Protein AF-A0A482VH06-F1 (afdb_monomer)

Radius of gyration: 24.08 Å; Cα contacts (8 Å, |Δi|>4): 259; chains: 1; bounding box: 55×40×75 Å

pLDDT: mean 80.26, std 17.75, range [33.28, 96.19]

Secondary structure (DSSP, 8-state):
-----------EEE---EEEE-TTS-EEEE--EEE-HHHHHHHHH-HHHHHHHHHHHHHHHHHHH-----S-----SS-SSSSPPPPP------HHHHHHHHHHTTSGGGS-------PPPS----------PBPPEEEEEEE-SSSPEEEEEEE-TT---GGG-EEEE-SSEEEEEETTTTEEEEEE-SS-B-GGG-EEEEETTTTEEEEEEEBS--

Foldseek 3Di:
DPPPPDPDDFDKFKADWDWDQDPVGDTDTDIDMDGDPVLVVVLVVPVVSVLVVVVLVQVVCCVPPVDHDDPPDDDDPVDDGDDDDDDGDDDDDCPVCVSVVVVVVVVCVVVDDDPPDDDDDPDDPPDPPCVVQDEFDKDWDFDPPPQTKIKIKTADPPDQDPVQWDWDDAQFWTWIDGPPRRHIDIDGHPFGFPRVPKDWDADNVRRIIIIITGTDDD

Nearest PDB structures (foldseek):
  6gxz-assembly2_D  TM=9.261E-01  e=7.714E-08  Homo sapiens
  6gxz-assembly1_E  TM=9.303E-01  e=2.374E-07  Homo sapiens
  4psi-assembly1_A  TM=9.427E-01  e=1.030E-03  Homo sapiens
  3qor-assembly4_D  TM=8.050E-01  e=3.751E-03  Homo sapiens
  2bol-assembly1_B  TM=6.909E-01  e=1.091E-02  Taenia saginata

Sequence (218 aa):
MSDEPSTFRVPMSIGEVRSEKDKKGEEAKVCDVAIHLDFLKKIENIQLFKNFFMTIVFEGLKDKHGVICRDDKIILKNRKAFGTLQMHRIQQREINEKMEKTNISLIDEISGNVDSNKPKPLIETIASTENVPRIPEYRLIRRKTQPNCLIGEFKFPDIISVKELTLDVGEDRIVIESTSRNYLLDIFVPYVIRQSSCTSTFNKTTKILTVTMPLVGG

Organism: Asbolus verrucosus (NCBI:txid1661398)

Mean predicted aligned error: 15.92 Å

Structure (mmCIF, N/CA/C/O backbone):
data_AF-A0A482VH06-F1
#
_entry.id   AF-A0A482VH06-F1
#
loop_
_atom_site.group_PDB
_atom_site.id
_atom_site.type_symbol
_atom_site.label_atom_id
_atom_site.label_alt_id
_atom_site.label_comp_id
_atom_site.label_asym_id
_atom_site.label_entity_id
_atom_site.label_seq_id
_atom_site.pdbx_PDB_ins_code
_atom_site.Cartn_x
_atom_site.Cartn_y
_atom_site.Cartn_z
_atom_site.occupancy
_atom_site.B_iso_or_equiv
_atom_site.auth_seq_id
_atom_site.auth_comp_id
_atom_site.auth_asym_id
_atom_site.auth_atom_id
_atom_site.pdbx_PDB_model_num
ATOM 1 N N . MET A 1 1 ? -5.695 15.016 41.314 1.00 33.28 1 MET A N 1
ATOM 2 C CA . MET A 1 1 ? -5.849 13.883 40.381 1.00 33.28 1 MET A CA 1
ATOM 3 C C . MET A 1 1 ? -4.561 13.841 39.589 1.00 33.28 1 MET A C 1
ATOM 5 O O . MET A 1 1 ? -4.141 14.901 39.154 1.00 33.28 1 MET A O 1
ATOM 9 N N . SER A 1 2 ? -3.851 12.716 39.554 1.00 39.59 2 SER A N 1
ATOM 10 C CA . SER A 1 2 ? -2.571 12.637 38.845 1.00 39.59 2 SER A CA 1
ATOM 11 C C . SER A 1 2 ? -2.826 12.754 37.342 1.00 39.59 2 SER A C 1
ATOM 13 O O . SER A 1 2 ? -3.382 11.830 36.750 1.00 39.59 2 SER A O 1
ATOM 15 N N . ASP A 1 3 ? -2.428 13.880 36.746 1.00 45.81 3 ASP A N 1
ATOM 16 C CA . ASP A 1 3 ? -2.379 14.133 35.295 1.00 45.81 3 ASP A CA 1
ATOM 17 C C . ASP A 1 3 ? -1.252 13.324 34.627 1.00 45.81 3 ASP A C 1
ATOM 19 O O . ASP A 1 3 ? -0.494 13.823 33.795 1.00 45.81 3 ASP A O 1
ATOM 23 N N . GLU A 1 4 ? -1.085 12.064 35.022 1.00 47.97 4 GLU A N 1
ATOM 24 C CA . GLU A 1 4 ? -0.107 11.198 34.389 1.00 47.97 4 GLU A CA 1
ATOM 25 C C . GLU A 1 4 ? -0.752 10.617 33.123 1.00 47.97 4 GLU A C 1
ATOM 27 O O . GLU A 1 4 ? -1.756 9.899 33.217 1.00 47.97 4 GLU A O 1
ATOM 32 N N . PRO A 1 5 ? -0.252 10.958 31.920 1.00 55.94 5 PRO A N 1
ATOM 33 C CA . PRO A 1 5 ? -0.833 10.456 30.688 1.00 55.94 5 PRO A CA 1
ATOM 34 C C . PRO A 1 5 ? -0.725 8.933 30.689 1.00 55.94 5 PRO A C 1
ATOM 36 O O . PRO A 1 5 ? 0.346 8.376 30.932 1.00 55.94 5 PRO A O 1
ATOM 39 N N . SER A 1 6 ? -1.841 8.252 30.419 1.00 60.00 6 SER A N 1
ATOM 40 C CA . SER A 1 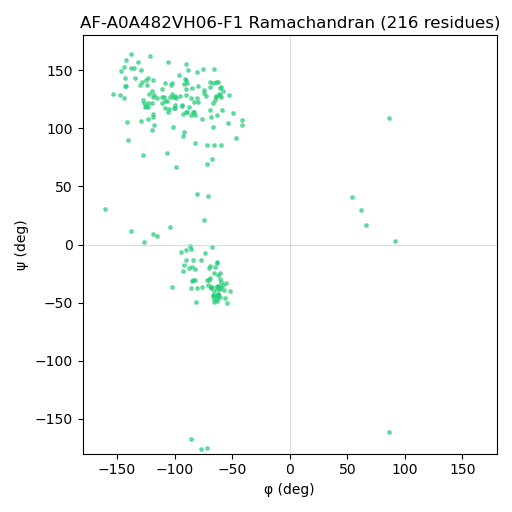6 ? -1.875 6.792 30.415 1.00 60.00 6 SER A CA 1
ATOM 41 C C . SER A 1 6 ? -0.772 6.240 29.510 1.00 60.00 6 SER A C 1
ATOM 43 O O . SER A 1 6 ? -0.696 6.602 28.336 1.00 60.00 6 SER A O 1
ATOM 45 N N . THR A 1 7 ? 0.035 5.308 30.015 1.00 72.62 7 THR A N 1
ATOM 46 C CA . THR A 1 7 ? 1.096 4.623 29.250 1.00 72.62 7 THR A CA 1
ATOM 47 C C . THR A 1 7 ? 0.556 3.700 28.152 1.00 72.62 7 THR A C 1
ATOM 49 O O . THR A 1 7 ? 1.318 3.101 27.393 1.00 72.62 7 THR A O 1
ATOM 52 N N . PHE A 1 8 ? -0.768 3.579 28.045 1.00 76.56 8 PHE A N 1
ATOM 53 C CA . PHE A 1 8 ? -1.435 2.748 27.063 1.00 76.56 8 PHE A CA 1
ATOM 54 C C . PHE A 1 8 ? -1.267 3.319 25.650 1.00 76.56 8 PHE A C 1
ATOM 56 O O . PHE A 1 8 ? -1.774 4.392 25.325 1.00 76.56 8 PHE A O 1
ATOM 63 N N . ARG A 1 9 ? -0.574 2.572 24.788 1.00 79.69 9 ARG A N 1
ATOM 64 C CA . ARG A 1 9 ? -0.353 2.925 23.382 1.00 79.69 9 ARG A CA 1
ATOM 65 C C . ARG A 1 9 ? -1.167 2.007 22.473 1.00 79.69 9 ARG A C 1
ATOM 67 O O . ARG A 1 9 ? -1.219 0.797 22.686 1.00 79.69 9 ARG A O 1
ATOM 74 N N . VAL A 1 10 ? -1.755 2.583 21.426 1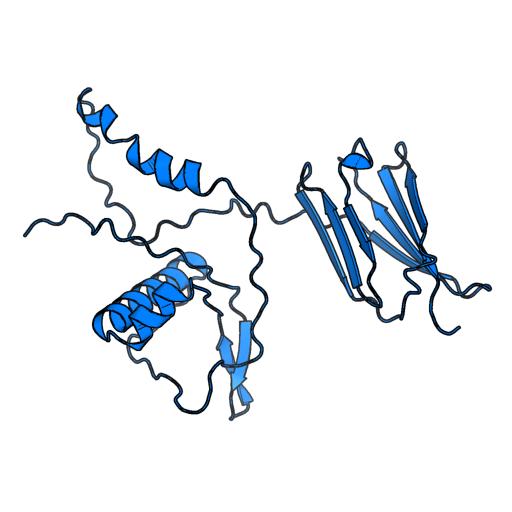.00 83.25 10 VAL A N 1
ATOM 75 C CA . VAL A 1 10 ? -2.459 1.841 20.372 1.00 83.25 10 VAL A CA 1
ATOM 76 C C . VAL A 1 10 ? -1.748 2.079 19.043 1.00 83.25 10 VAL A C 1
ATOM 78 O O . VAL A 1 10 ? -1.935 3.138 18.441 1.00 83.25 10 VAL A O 1
ATOM 81 N N . PRO A 1 11 ? -0.948 1.117 18.554 1.00 86.31 11 PRO A N 1
ATOM 82 C CA . PRO A 1 11 ? -0.411 1.179 17.204 1.00 86.31 11 PRO A CA 1
ATOM 83 C C . PRO A 1 11 ? -1.550 1.107 16.185 1.00 86.31 11 PRO A C 1
ATOM 85 O O . PRO A 1 11 ? -2.367 0.182 16.213 1.00 86.31 11 PRO A O 1
ATOM 88 N N . MET A 1 12 ? -1.596 2.074 15.274 1.00 90.06 12 MET A N 1
ATOM 89 C CA . MET A 1 12 ? -2.543 2.088 14.165 1.00 90.06 12 MET A CA 1
ATOM 90 C C . MET A 1 12 ? -1.900 2.669 12.912 1.00 90.06 12 MET A C 1
ATOM 92 O O . MET A 1 12 ? -0.983 3.487 12.986 1.00 90.06 12 MET A O 1
ATOM 96 N N . SER A 1 13 ? -2.400 2.256 11.754 1.00 89.75 13 SER A N 1
ATOM 97 C CA . SER A 1 13 ? -2.057 2.862 10.474 1.00 89.75 13 SER A CA 1
ATOM 98 C C . SER A 1 13 ? -3.257 3.650 9.969 1.00 89.75 13 SER A C 1
ATOM 100 O O . SER A 1 13 ? -4.339 3.090 9.824 1.00 89.75 13 SER A O 1
ATOM 102 N N . ILE A 1 14 ? -3.064 4.940 9.710 1.00 91.31 14 ILE A N 1
ATOM 103 C CA . ILE A 1 14 ? -4.071 5.828 9.118 1.00 91.31 14 ILE A CA 1
ATOM 104 C C . ILE A 1 14 ? -3.735 5.952 7.630 1.00 91.31 14 ILE A C 1
ATOM 106 O O . ILE A 1 14 ? -2.628 6.384 7.299 1.00 91.31 14 ILE A O 1
ATOM 110 N N . GLY A 1 15 ? -4.635 5.510 6.753 1.00 89.19 15 GLY A N 1
ATOM 111 C CA . GLY A 1 15 ? -4.476 5.567 5.298 1.00 89.19 15 GLY A CA 1
ATOM 112 C C . GLY A 1 15 ? -4.591 6.987 4.738 1.00 89.19 15 GLY A C 1
ATOM 113 O O . GLY A 1 15 ? -4.685 7.954 5.485 1.00 89.19 15 GLY A O 1
ATOM 114 N N . GLU A 1 16 ? -4.565 7.118 3.415 1.00 88.56 16 GLU A N 1
ATOM 115 C CA . GLU A 1 16 ? -4.806 8.403 2.753 1.00 88.56 16 GLU A CA 1
ATOM 116 C C . GLU A 1 16 ? -6.294 8.776 2.762 1.00 88.56 16 GLU A C 1
ATOM 118 O O . GLU A 1 16 ? -7.179 7.912 2.735 1.00 88.56 16 GLU A O 1
ATOM 123 N N . VAL A 1 17 ? -6.565 10.083 2.760 1.00 91.31 17 VAL A N 1
ATOM 124 C CA . VAL A 1 17 ? -7.923 10.618 2.632 1.00 91.31 17 VAL A CA 1
ATOM 125 C C . VAL A 1 17 ? -8.297 10.671 1.156 1.00 91.31 17 VAL A C 1
ATOM 127 O O . VAL A 1 17 ? -7.642 11.348 0.367 1.00 91.31 17 VAL A O 1
ATOM 130 N N . ARG A 1 18 ? -9.386 9.994 0.799 1.00 91.38 18 ARG A N 1
ATOM 131 C CA . ARG A 1 18 ? -9.926 9.923 -0.566 1.00 91.38 18 ARG A CA 1
ATOM 132 C C . ARG A 1 18 ? -11.361 10.437 -0.625 1.00 91.38 18 ARG A C 1
ATOM 134 O O . ARG A 1 18 ? -12.038 10.486 0.400 1.00 91.38 18 ARG A O 1
ATOM 141 N N . SER A 1 19 ? -11.829 10.774 -1.823 1.00 91.88 19 SER A N 1
ATOM 142 C CA . SER A 1 19 ? -13.235 11.100 -2.083 1.00 91.88 19 SER A CA 1
ATOM 143 C C . SER A 1 19 ? -13.936 9.916 -2.739 1.00 91.88 19 SER A C 1
ATOM 145 O O . SER A 1 19 ? -13.464 9.387 -3.743 1.00 91.88 19 SER A O 1
ATOM 147 N N . GLU A 1 20 ? -15.081 9.517 -2.198 1.00 92.56 20 GLU A N 1
ATOM 148 C CA . GLU A 1 20 ? -15.962 8.511 -2.788 1.00 92.56 20 GLU A CA 1
ATOM 149 C C . GLU A 1 20 ? -17.411 8.998 -2.810 1.00 92.56 20 GLU A C 1
ATOM 151 O O . GLU A 1 20 ? -17.795 9.858 -2.021 1.00 92.56 20 GLU A O 1
ATOM 156 N N . LYS A 1 21 ? -18.233 8.439 -3.702 1.00 92.69 21 LYS A N 1
ATOM 157 C CA . LYS A 1 21 ? -19.643 8.826 -3.824 1.00 92.69 21 LYS A CA 1
ATOM 158 C C . LYS A 1 21 ? -20.527 8.066 -2.842 1.00 92.69 21 LYS A C 1
ATOM 160 O O . LYS A 1 21 ? -20.440 6.842 -2.718 1.00 92.69 21 LYS A O 1
ATOM 165 N N . ASP A 1 22 ? -21.418 8.783 -2.172 1.00 91.00 22 ASP A N 1
ATOM 166 C CA . ASP A 1 22 ? -22.444 8.195 -1.321 1.00 91.00 22 ASP A CA 1
ATOM 167 C C . ASP A 1 22 ? -23.619 7.613 -2.138 1.00 91.00 22 ASP A C 1
ATOM 169 O O . ASP A 1 22 ? -23.614 7.584 -3.370 1.00 91.00 22 ASP A O 1
ATOM 173 N N . LYS A 1 23 ? -24.661 7.114 -1.455 1.00 88.44 23 LYS A N 1
ATOM 174 C CA . LYS A 1 23 ? -25.849 6.550 -2.129 1.00 88.44 23 LYS A CA 1
ATOM 175 C C . LYS A 1 23 ? -26.655 7.583 -2.928 1.00 88.44 23 LYS A C 1
ATOM 177 O O . LYS A 1 23 ? -27.476 7.180 -3.745 1.00 88.44 23 LYS A O 1
ATOM 182 N N . LYS A 1 24 ? -26.479 8.873 -2.648 1.00 92.62 24 LYS A N 1
ATOM 183 C CA . LYS A 1 24 ? -27.124 9.988 -3.346 1.00 92.62 24 LYS A CA 1
ATOM 184 C C . LYS A 1 24 ? -26.241 10.550 -4.466 1.00 92.62 24 LYS A C 1
ATOM 186 O O . LYS A 1 24 ? -26.728 11.353 -5.250 1.00 92.62 24 LYS A O 1
ATOM 191 N N . GLY A 1 25 ? -24.998 10.080 -4.584 1.00 90.31 25 GLY A N 1
ATOM 192 C CA . GLY A 1 25 ? -24.028 10.528 -5.580 1.00 90.31 25 GLY A CA 1
ATOM 193 C C . GLY A 1 25 ? -23.141 11.681 -5.110 1.00 90.31 25 GLY A C 1
ATOM 194 O O . GLY A 1 25 ? -22.314 12.137 -5.899 1.00 90.31 25 GLY A O 1
ATOM 195 N N . GLU A 1 26 ? -23.281 12.112 -3.856 1.00 93.44 26 GLU A N 1
ATOM 196 C CA . GLU A 1 26 ? -22.515 13.208 -3.262 1.00 93.44 26 GLU A CA 1
ATOM 197 C C . GLU A 1 26 ? -21.133 12.734 -2.813 1.00 93.44 26 GLU A C 1
ATOM 199 O O . GLU A 1 26 ? -20.955 11.580 -2.413 1.00 93.44 26 GLU A O 1
ATOM 204 N N . GLU A 1 27 ? -20.142 13.624 -2.861 1.00 92.50 27 GLU A N 1
ATOM 205 C CA . GLU A 1 27 ? -18.786 13.297 -2.429 1.00 92.50 27 GLU A CA 1
ATOM 206 C C . GLU A 1 27 ? -18.679 13.218 -0.902 1.00 92.50 27 GLU A C 1
ATOM 208 O O . GLU A 1 27 ? -19.061 14.129 -0.167 1.00 92.50 27 GLU A O 1
ATOM 213 N N . ALA A 1 28 ? -18.089 12.127 -0.424 1.00 91.88 28 ALA A N 1
ATOM 214 C CA . ALA A 1 28 ? -17.755 11.895 0.968 1.00 91.88 28 ALA A CA 1
ATOM 215 C C . ALA A 1 28 ? -16.260 11.594 1.099 1.00 91.88 28 ALA A C 1
ATOM 217 O O . ALA A 1 28 ? -15.695 10.817 0.327 1.00 91.88 28 ALA A O 1
ATOM 218 N N . LYS A 1 29 ? -15.621 12.186 2.113 1.00 92.06 29 LYS A N 1
ATOM 219 C CA . LYS A 1 29 ? -14.240 11.852 2.471 1.00 92.06 29 LYS A CA 1
ATOM 220 C C . LYS A 1 29 ? -14.201 10.500 3.172 1.00 92.06 29 LYS A C 1
ATOM 222 O O . LYS A 1 29 ? -14.967 10.256 4.103 1.00 92.06 29 LYS A O 1
ATOM 227 N N . VAL A 1 30 ? -13.275 9.651 2.755 1.00 93.56 30 VAL A N 1
ATOM 228 C CA . VAL A 1 30 ? -13.080 8.301 3.278 1.00 93.56 30 VAL A CA 1
ATOM 229 C C . VAL A 1 30 ? -11.617 8.131 3.656 1.00 93.56 30 VAL A C 1
ATOM 231 O O . VAL A 1 30 ? -10.727 8.590 2.945 1.00 93.56 30 VAL A O 1
ATOM 234 N N . CYS A 1 31 ? -11.369 7.473 4.780 1.00 92.62 31 CYS A N 1
ATOM 235 C CA . CYS A 1 31 ? -10.038 7.081 5.216 1.00 92.62 31 CYS A CA 1
ATOM 236 C C . CYS A 1 31 ? -10.136 5.705 5.870 1.00 92.62 31 CYS A C 1
ATOM 238 O O . CYS A 1 31 ? -11.034 5.471 6.682 1.00 92.62 31 CYS A O 1
ATOM 240 N N . ASP A 1 32 ? -9.199 4.820 5.545 1.00 93.44 32 ASP A N 1
ATOM 241 C CA . ASP A 1 32 ? -9.099 3.513 6.188 1.00 93.44 32 ASP A CA 1
ATOM 242 C C . ASP A 1 32 ? -8.145 3.608 7.382 1.00 93.44 32 ASP A C 1
ATOM 244 O O . ASP A 1 32 ? -7.100 4.259 7.312 1.00 93.44 32 ASP A O 1
ATOM 248 N N . VAL A 1 33 ? -8.509 2.979 8.499 1.00 93.31 33 VAL A N 1
ATOM 249 C CA . VAL A 1 33 ? -7.659 2.894 9.689 1.00 93.31 33 VAL A CA 1
ATOM 250 C C . VAL A 1 33 ? -7.491 1.428 10.048 1.00 93.31 33 VAL A C 1
ATOM 252 O O . VAL A 1 33 ? -8.466 0.735 10.337 1.00 93.31 33 VAL A O 1
ATOM 255 N N . ALA A 1 34 ? -6.247 0.961 10.036 1.00 92.62 34 ALA A N 1
ATOM 256 C CA . ALA A 1 34 ? -5.899 -0.416 10.343 1.00 92.62 34 ALA A CA 1
ATOM 257 C C . ALA A 1 34 ? -5.315 -0.528 11.756 1.00 92.62 34 ALA A C 1
ATOM 259 O O . ALA A 1 34 ? -4.472 0.275 12.164 1.00 92.62 34 ALA A O 1
ATOM 260 N N . ILE A 1 35 ? -5.744 -1.558 12.483 1.00 93.00 35 ILE A N 1
ATOM 261 C CA . ILE A 1 35 ? -5.298 -1.895 13.839 1.00 93.00 35 ILE A CA 1
ATOM 262 C C . ILE A 1 35 ? -5.099 -3.400 13.981 1.00 93.00 35 ILE A C 1
ATOM 264 O O . ILE A 1 35 ? -5.603 -4.189 13.182 1.00 93.00 35 ILE A O 1
ATOM 268 N N . HIS A 1 36 ? -4.393 -3.804 15.036 1.00 91.81 36 HIS A N 1
ATOM 269 C CA . HIS A 1 36 ? -4.227 -5.215 15.360 1.00 91.81 36 HIS A CA 1
ATOM 270 C C . HIS A 1 36 ? -5.568 -5.886 15.710 1.00 91.81 36 HIS A C 1
ATOM 272 O O . HIS A 1 36 ? -6.383 -5.328 16.450 1.00 91.81 36 HIS A O 1
ATOM 278 N N . LEU A 1 37 ? -5.766 -7.122 15.238 1.00 92.12 37 LEU A N 1
ATOM 279 C CA . LEU A 1 37 ? -7.021 -7.869 15.395 1.00 92.12 37 LEU A CA 1
ATOM 280 C C . LEU A 1 37 ? -7.411 -8.096 16.860 1.00 92.12 37 LEU A C 1
ATOM 282 O O . LEU A 1 37 ? -8.586 -8.018 17.207 1.00 92.12 37 LEU A O 1
ATOM 286 N N . ASP A 1 38 ? -6.449 -8.332 17.750 1.00 90.56 38 ASP A N 1
ATOM 287 C CA . ASP A 1 38 ? -6.769 -8.522 19.171 1.00 90.56 38 ASP A CA 1
ATOM 288 C C . ASP A 1 38 ? -7.244 -7.237 19.849 1.00 90.56 38 ASP A C 1
ATOM 290 O O . ASP A 1 38 ? -8.048 -7.289 20.780 1.00 90.56 38 ASP A O 1
ATOM 294 N N . PHE A 1 39 ? -6.796 -6.075 19.367 1.00 91.62 39 PHE A N 1
ATOM 295 C CA . PHE A 1 39 ? -7.322 -4.802 19.842 1.00 91.62 39 PHE A CA 1
ATOM 296 C C . PHE A 1 39 ? -8.709 -4.520 19.254 1.00 91.62 39 PHE A C 1
ATOM 298 O O . PHE A 1 39 ? -9.590 -4.059 19.979 1.00 91.62 39 PHE A O 1
ATOM 305 N N . LEU A 1 40 ? -8.946 -4.894 17.991 1.00 93.38 40 LEU A N 1
ATOM 306 C CA . LEU A 1 40 ? -10.276 -4.840 17.379 1.00 93.38 40 LEU A CA 1
ATOM 307 C C . LEU A 1 40 ? -11.303 -5.639 18.200 1.00 93.38 40 LEU A C 1
ATOM 309 O O . LEU A 1 40 ? -12.346 -5.094 18.551 1.00 93.38 40 LEU A O 1
ATOM 313 N N . LYS A 1 41 ? -10.971 -6.867 18.625 1.00 93.50 41 LYS A N 1
ATOM 314 C CA . LYS A 1 41 ? -11.838 -7.672 19.512 1.00 93.50 41 LYS A CA 1
ATOM 315 C C . LYS A 1 41 ? -12.171 -6.944 20.821 1.00 93.50 41 LYS A C 1
ATOM 317 O O . LYS A 1 41 ? -13.294 -7.036 21.310 1.00 93.50 41 LYS A O 1
ATOM 322 N N . LYS A 1 42 ? -11.219 -6.213 21.415 1.00 90.62 42 LYS A N 1
ATOM 323 C CA . LYS A 1 42 ? -11.471 -5.420 22.636 1.00 90.62 42 LYS A CA 1
ATOM 324 C C . LYS A 1 42 ? -12.439 -4.267 22.365 1.00 90.62 42 LYS A C 1
ATOM 326 O O . LYS A 1 42 ? -13.359 -4.060 23.150 1.00 90.62 42 LYS A O 1
ATOM 331 N N . ILE A 1 43 ? -12.257 -3.554 21.253 1.00 92.62 43 ILE A N 1
ATOM 332 C CA . ILE A 1 43 ? -13.138 -2.459 20.820 1.00 92.62 43 ILE A CA 1
ATOM 333 C C . ILE A 1 43 ? -14.563 -2.955 20.537 1.00 92.62 43 ILE A C 1
ATOM 335 O O . ILE A 1 43 ? -15.530 -2.264 20.852 1.00 92.62 43 ILE A O 1
ATOM 339 N N . GLU A 1 44 ? -14.711 -4.140 19.949 1.00 90.31 44 GLU A N 1
ATOM 340 C CA . GLU A 1 44 ? -16.024 -4.714 19.638 1.00 90.31 44 GLU A CA 1
ATOM 341 C C . GLU A 1 44 ? -16.806 -5.097 20.899 1.00 90.31 44 GLU A C 1
ATOM 343 O O . GLU A 1 44 ? -18.017 -4.886 20.949 1.00 90.31 44 GLU A O 1
ATOM 348 N N . ASN A 1 45 ? -16.116 -5.599 21.927 1.00 92.69 45 ASN A N 1
ATOM 349 C CA . ASN A 1 45 ? -16.745 -6.099 23.150 1.00 92.69 45 ASN A CA 1
ATOM 350 C C . ASN A 1 45 ? -16.875 -5.047 24.265 1.00 92.69 45 ASN A C 1
ATOM 352 O O . ASN A 1 45 ? -17.718 -5.197 25.147 1.00 92.69 45 ASN A O 1
ATOM 356 N N . ILE A 1 46 ? -16.051 -3.991 24.261 1.00 92.75 46 ILE A N 1
ATOM 357 C CA . ILE A 1 46 ? -15.988 -3.009 25.352 1.00 92.75 46 ILE A CA 1
ATOM 358 C C . ILE A 1 46 ? -16.245 -1.597 24.816 1.00 92.75 46 ILE A C 1
ATOM 360 O O . ILE A 1 46 ? -15.382 -0.965 24.202 1.00 92.75 46 ILE A O 1
ATOM 364 N N . GLN A 1 47 ? -17.424 -1.050 25.130 1.00 89.44 47 GLN A N 1
ATOM 365 C CA . GLN A 1 47 ? -17.865 0.264 24.645 1.00 89.44 47 GLN A CA 1
ATOM 366 C C . GLN A 1 47 ? -16.928 1.416 25.051 1.00 89.44 47 GLN A C 1
ATOM 368 O O . GLN A 1 47 ? -16.759 2.369 24.289 1.00 89.44 47 GLN A O 1
ATOM 373 N N . LEU A 1 48 ? -16.288 1.327 26.223 1.00 88.19 48 LEU A N 1
ATOM 374 C CA . LEU A 1 48 ? -15.311 2.322 26.673 1.00 88.19 48 LEU A CA 1
ATOM 375 C C . LEU A 1 48 ? -14.090 2.373 25.741 1.00 88.19 48 LEU A C 1
ATOM 377 O O . LEU A 1 48 ? -13.739 3.449 25.264 1.00 88.19 48 LEU A O 1
ATOM 381 N N . PHE A 1 49 ? -13.506 1.214 25.407 1.00 88.38 49 PHE A N 1
ATOM 382 C CA . PHE A 1 49 ? -12.388 1.121 24.457 1.00 88.38 49 PHE A CA 1
ATOM 383 C C . PHE A 1 49 ? -12.783 1.599 23.065 1.00 88.38 49 PHE A C 1
ATOM 385 O O . PHE A 1 49 ? -11.987 2.240 22.387 1.00 88.38 49 PHE A O 1
ATOM 392 N N . LYS A 1 50 ? -14.023 1.336 22.651 1.00 89.75 50 LYS A N 1
ATOM 393 C CA . LYS A 1 50 ? -14.553 1.827 21.380 1.00 89.75 50 LYS A CA 1
ATOM 394 C C . LYS A 1 50 ? -14.629 3.343 21.318 1.00 89.75 50 LYS A C 1
ATOM 396 O O . LYS A 1 50 ? -14.213 3.936 20.328 1.00 89.75 50 LYS A O 1
ATOM 401 N N . ASN A 1 51 ? -15.162 3.976 22.359 1.00 88.62 51 ASN A N 1
ATOM 402 C CA . ASN A 1 51 ? -15.240 5.431 22.418 1.00 88.62 51 ASN A CA 1
ATOM 403 C C . ASN A 1 51 ? -13.847 6.054 22.479 1.00 88.62 51 ASN A C 1
ATOM 405 O O . ASN A 1 51 ? -13.561 6.929 21.668 1.00 88.62 51 ASN A O 1
ATOM 409 N N . PHE A 1 52 ? -12.984 5.523 23.344 1.00 87.88 52 PHE A N 1
ATOM 410 C CA . PHE A 1 52 ? -11.583 5.918 23.451 1.00 87.88 52 PHE A CA 1
ATOM 411 C C . PHE A 1 52 ? -10.844 5.827 22.108 1.00 87.88 52 PHE A C 1
ATOM 413 O O . PHE A 1 52 ? -10.241 6.800 21.664 1.00 87.88 52 PHE A O 1
ATOM 420 N N . PHE A 1 53 ? -10.942 4.689 21.416 1.00 90.94 53 PHE A N 1
ATOM 421 C CA . PHE A 1 53 ? -10.281 4.494 20.128 1.00 90.94 53 PHE A CA 1
ATOM 422 C C . PHE A 1 53 ? -10.788 5.467 19.059 1.00 90.94 53 PHE A C 1
ATOM 424 O O . PHE A 1 53 ? -9.981 6.050 18.342 1.00 90.94 53 PHE A O 1
ATOM 431 N N . MET A 1 54 ? -12.103 5.697 18.975 1.00 90.06 54 MET A N 1
ATOM 432 C CA . MET A 1 54 ? -12.661 6.665 18.022 1.00 90.06 54 MET A CA 1
ATOM 433 C C . MET A 1 54 ? -12.146 8.088 18.270 1.00 90.06 54 MET A C 1
ATOM 435 O O . MET A 1 54 ? -11.863 8.792 17.306 1.00 90.06 54 MET A O 1
ATOM 439 N N . THR A 1 55 ? -11.988 8.501 19.532 1.00 88.56 55 THR A N 1
ATOM 440 C CA . THR A 1 55 ? -11.401 9.805 19.876 1.00 88.56 55 THR A CA 1
ATOM 441 C C . THR A 1 55 ? -9.958 9.911 19.386 1.00 88.56 55 THR A C 1
ATOM 443 O O . THR A 1 55 ? -9.606 10.907 18.760 1.00 88.56 55 THR A O 1
ATOM 446 N N . ILE A 1 56 ? -9.145 8.867 19.586 1.00 89.44 56 ILE A N 1
ATOM 447 C CA . ILE A 1 56 ? -7.764 8.841 19.077 1.00 89.44 56 ILE A CA 1
ATOM 448 C C . ILE A 1 56 ? -7.742 8.916 17.549 1.00 89.44 56 ILE A C 1
ATOM 450 O O . ILE A 1 56 ? -6.933 9.643 16.984 1.00 89.44 56 ILE A O 1
ATOM 454 N N . VAL A 1 57 ? -8.632 8.190 16.867 1.00 91.50 57 VAL A N 1
ATOM 455 C CA . VAL A 1 57 ? -8.716 8.221 15.401 1.00 91.50 57 VAL A CA 1
ATOM 456 C C . VAL A 1 57 ? -9.079 9.615 14.891 1.00 91.50 57 VAL A C 1
ATOM 458 O O . VAL A 1 57 ? -8.471 10.081 13.933 1.00 91.50 57 VAL A O 1
ATOM 461 N N . PHE A 1 58 ? -10.043 10.294 15.515 1.00 91.00 58 PHE A N 1
ATOM 462 C CA . PHE A 1 58 ? -10.448 11.642 15.107 1.00 91.00 58 PHE A CA 1
ATOM 463 C C . PHE A 1 58 ? -9.334 12.664 15.304 1.00 91.00 58 PHE A C 1
ATOM 465 O O . PHE A 1 58 ? -9.058 13.432 14.382 1.00 91.00 58 PHE A O 1
ATOM 472 N N . GLU A 1 59 ? -8.650 12.628 16.449 1.00 88.81 59 GLU A N 1
ATOM 473 C CA . GLU A 1 59 ? -7.488 13.491 16.661 1.00 88.81 59 GLU A CA 1
ATOM 474 C C . GLU A 1 59 ? -6.360 13.131 15.677 1.00 88.81 59 GLU A C 1
ATOM 476 O O . GLU A 1 59 ? -5.736 14.015 15.102 1.00 88.81 59 GLU A O 1
ATOM 481 N N . GLY A 1 60 ? -6.171 11.847 15.351 1.00 89.44 60 GLY A N 1
ATOM 482 C CA . GLY A 1 60 ? -5.142 11.405 14.404 1.00 89.44 60 GLY A CA 1
ATOM 483 C C . GLY A 1 60 ? -5.410 11.829 12.967 1.00 89.44 60 GLY A C 1
ATOM 484 O O . GLY A 1 60 ? -4.482 12.180 12.242 1.00 89.44 60 GLY A O 1
ATOM 485 N N . LEU A 1 61 ? -6.674 11.841 12.547 1.00 90.94 61 LEU A N 1
ATOM 486 C CA . LEU A 1 61 ? -7.089 12.358 11.242 1.00 90.94 61 LEU A CA 1
ATOM 487 C C . LEU A 1 61 ? -6.913 13.876 11.146 1.00 90.94 61 LEU A C 1
ATOM 489 O O . LEU A 1 61 ? -6.511 14.386 10.096 1.00 90.94 61 LEU A O 1
ATOM 493 N N . LYS A 1 62 ? -7.187 14.593 12.236 1.00 89.56 62 LYS A N 1
ATOM 494 C CA . LYS A 1 62 ? -6.963 16.034 12.335 1.00 89.56 62 LYS A CA 1
ATOM 495 C C . LYS A 1 62 ? -5.472 16.360 12.273 1.00 89.56 62 LYS A C 1
ATOM 497 O O . LYS A 1 62 ? -5.084 17.170 11.439 1.00 89.56 62 LYS A O 1
ATOM 502 N N . ASP A 1 63 ? -4.645 15.688 13.066 1.00 87.06 63 ASP A N 1
ATOM 503 C CA . ASP A 1 63 ? -3.200 15.928 13.105 1.00 87.06 63 ASP A CA 1
ATOM 504 C C . ASP A 1 63 ? -2.515 15.540 11.789 1.00 87.06 63 ASP A C 1
ATOM 506 O O . ASP A 1 63 ? -1.693 16.293 11.269 1.00 87.06 63 ASP A O 1
ATOM 510 N N . LYS A 1 64 ? -2.867 14.381 11.214 1.00 86.75 64 LYS A N 1
ATOM 511 C CA . LYS A 1 64 ? -2.209 13.862 10.006 1.00 86.75 64 LYS A CA 1
ATOM 512 C C . LYS A 1 64 ? -2.708 14.505 8.710 1.00 86.75 64 LYS A C 1
ATOM 514 O O . LYS A 1 64 ? -1.925 14.688 7.783 1.00 86.75 64 LYS A O 1
ATOM 519 N N . HIS A 1 65 ? -4.002 14.805 8.612 1.00 88.12 65 HIS A N 1
ATOM 520 C CA . HIS A 1 65 ? -4.631 15.230 7.355 1.00 88.12 65 HIS A CA 1
ATOM 521 C C . HIS A 1 65 ? -5.399 16.553 7.455 1.00 88.12 65 HIS A C 1
ATOM 523 O O . HIS A 1 65 ? -6.028 16.963 6.478 1.00 88.12 65 HIS A O 1
ATOM 529 N N . GLY A 1 66 ? -5.409 17.214 8.615 1.00 87.94 66 GLY A N 1
ATOM 530 C CA . GLY A 1 66 ? -6.206 18.424 8.834 1.00 87.94 66 GLY A CA 1
ATOM 531 C C . GLY A 1 66 ? -7.718 18.175 8.787 1.00 87.94 66 GLY A C 1
ATOM 532 O O . GLY A 1 66 ? -8.492 19.116 8.606 1.00 87.94 66 GLY A O 1
ATOM 533 N N . VAL A 1 67 ? -8.169 16.918 8.897 1.00 88.75 67 VAL A N 1
ATOM 534 C CA . VAL A 1 67 ? -9.592 16.567 8.805 1.00 88.75 67 VAL A CA 1
ATOM 535 C C . VAL A 1 67 ? -10.250 16.712 10.170 1.00 88.75 67 VAL A C 1
ATOM 537 O O . VAL A 1 67 ? -10.018 15.919 11.077 1.00 88.75 67 VAL A O 1
ATOM 540 N N . ILE A 1 68 ? -11.132 17.701 10.292 1.00 88.12 68 ILE A N 1
ATOM 541 C CA . ILE A 1 68 ? -11.926 17.914 11.502 1.00 88.12 68 ILE A CA 1
ATOM 542 C C . ILE A 1 68 ? -13.139 16.983 11.464 1.00 88.12 68 ILE A C 1
ATOM 544 O O . ILE A 1 68 ? -14.047 17.151 10.646 1.00 88.12 68 ILE A O 1
ATOM 548 N N . CYS A 1 69 ? -13.143 15.995 12.355 1.00 85.88 69 CYS A N 1
ATOM 549 C CA . CYS A 1 69 ? -14.285 15.116 12.580 1.00 85.88 69 CYS A CA 1
ATOM 550 C C . CYS A 1 69 ? -15.182 15.714 13.667 1.00 85.88 69 CYS A C 1
ATOM 552 O O . CYS A 1 69 ? -14.688 16.280 14.640 1.00 85.88 69 CYS A O 1
ATOM 554 N N . ARG A 1 70 ? -16.499 15.593 13.503 1.00 83.19 70 ARG A N 1
ATOM 555 C CA . ARG A 1 70 ? -17.462 15.976 14.539 1.00 83.19 70 ARG A CA 1
ATOM 556 C C . ARG A 1 70 ? -17.768 14.785 15.449 1.00 83.19 70 ARG A C 1
ATOM 558 O O . ARG A 1 70 ? -17.655 13.633 15.028 1.00 83.19 70 ARG A O 1
ATOM 565 N N . ASP A 1 71 ? -18.183 15.067 16.681 1.00 74.69 71 ASP A N 1
ATOM 566 C CA . ASP A 1 71 ? -18.483 14.033 17.681 1.00 74.69 71 ASP A CA 1
ATOM 567 C C . ASP A 1 71 ? -19.759 13.228 17.367 1.00 74.69 71 ASP A C 1
ATOM 569 O O . ASP A 1 71 ? -19.918 12.099 17.848 1.00 74.69 71 ASP A O 1
ATOM 573 N N . ASP A 1 72 ? -20.658 13.762 16.530 1.00 81.38 72 ASP A N 1
ATOM 574 C CA . ASP A 1 72 ? -21.858 13.075 16.055 1.00 81.38 72 ASP A CA 1
ATOM 575 C C . ASP A 1 72 ? -21.503 11.960 15.058 1.00 81.38 72 ASP A C 1
ATOM 577 O O . ASP A 1 72 ? -21.505 12.125 13.840 1.00 81.38 72 ASP A O 1
ATOM 581 N N . LYS A 1 73 ? -21.196 10.773 15.594 1.00 83.06 73 LYS A N 1
ATOM 582 C CA . LYS A 1 73 ? -20.825 9.591 14.806 1.00 83.06 73 LYS A CA 1
ATOM 583 C C . LYS A 1 73 ? -21.967 8.588 14.666 1.00 83.06 73 LYS A C 1
ATOM 585 O O . LYS A 1 73 ? -22.649 8.241 15.630 1.00 83.06 73 LYS A O 1
ATOM 590 N N . ILE A 1 74 ? -22.101 8.028 13.465 1.00 86.69 74 ILE A N 1
ATOM 591 C CA . ILE A 1 74 ? -22.993 6.902 13.173 1.00 86.69 74 ILE A CA 1
ATOM 592 C C . ILE A 1 74 ? -22.145 5.722 12.713 1.00 86.69 74 ILE A C 1
ATOM 594 O O . ILE A 1 74 ? -21.346 5.834 11.787 1.00 86.69 74 ILE A O 1
ATOM 598 N N . ILE A 1 75 ? -22.352 4.566 13.340 1.00 87.62 75 ILE A N 1
ATOM 599 C CA . ILE A 1 75 ? -21.738 3.311 12.905 1.00 87.62 75 ILE A CA 1
ATOM 600 C C . ILE A 1 75 ? -22.721 2.597 11.987 1.00 87.62 75 ILE A C 1
ATOM 602 O O . ILE A 1 75 ? -23.844 2.276 12.385 1.00 87.62 75 ILE A O 1
ATOM 606 N N . LEU A 1 76 ? -22.298 2.349 10.749 1.00 89.62 76 LEU A N 1
ATOM 607 C CA . LEU A 1 76 ? -23.113 1.656 9.758 1.00 89.62 76 LEU A CA 1
ATOM 608 C C . LEU A 1 76 ? -23.329 0.198 10.188 1.00 89.62 76 LEU A C 1
ATOM 610 O O . LEU A 1 76 ? -22.377 -0.552 10.366 1.00 89.62 76 LEU A O 1
ATOM 614 N N . LYS A 1 77 ? -24.591 -0.219 10.341 1.00 88.00 77 LYS A N 1
ATOM 615 C CA . LYS A 1 77 ? -24.936 -1.590 10.771 1.00 88.00 77 LYS A CA 1
ATOM 616 C C . LYS A 1 77 ? -24.960 -2.601 9.621 1.00 88.00 77 LYS A C 1
ATOM 618 O O . LYS A 1 77 ? -24.640 -3.765 9.814 1.00 88.00 77 LYS A O 1
ATOM 623 N N . ASN A 1 78 ? -25.301 -2.141 8.417 1.00 90.75 78 ASN A N 1
ATOM 624 C CA . ASN A 1 78 ? -25.520 -2.998 7.243 1.00 90.75 78 ASN A CA 1
ATOM 625 C C . ASN A 1 78 ? -24.354 -2.944 6.240 1.00 90.75 78 ASN A C 1
ATOM 627 O O . ASN A 1 78 ? -24.519 -3.295 5.073 1.00 90.75 78 ASN A O 1
ATOM 631 N N . ARG A 1 79 ? -23.195 -2.421 6.653 1.00 87.75 79 ARG A N 1
ATOM 632 C CA . ARG A 1 79 ? -22.017 -2.247 5.797 1.00 87.75 79 ARG A CA 1
ATOM 633 C C . ARG A 1 79 ? -20.751 -2.266 6.656 1.00 87.75 79 ARG A C 1
ATOM 635 O O . ARG A 1 79 ? -20.681 -1.525 7.626 1.00 87.75 79 ARG A O 1
ATOM 642 N N . LYS A 1 80 ? -19.763 -3.085 6.274 1.00 88.50 80 LYS A N 1
ATOM 643 C CA . LYS A 1 80 ? -18.491 -3.240 7.011 1.00 88.50 80 LYS A CA 1
ATOM 644 C C . LYS A 1 80 ? -17.431 -2.192 6.653 1.00 88.50 80 LYS A C 1
ATOM 646 O O . LYS A 1 80 ? -16.646 -1.824 7.513 1.00 88.50 80 LYS A O 1
ATOM 651 N N . ALA A 1 81 ? -17.425 -1.711 5.412 1.00 91.75 81 ALA A N 1
ATOM 652 C CA . ALA A 1 81 ? -16.522 -0.667 4.934 1.00 91.75 81 ALA A CA 1
ATOM 653 C C . ALA A 1 81 ? -17.264 0.250 3.960 1.00 91.75 81 ALA A C 1
ATOM 655 O O . ALA A 1 81 ? -18.127 -0.214 3.210 1.00 91.75 81 ALA A O 1
ATOM 656 N N . PHE A 1 82 ? -16.966 1.547 3.989 1.00 91.31 82 PHE A N 1
ATOM 657 C CA . PHE A 1 82 ? -17.454 2.483 2.986 1.00 91.31 82 PHE A CA 1
ATOM 658 C C . PHE A 1 82 ? -16.439 2.524 1.847 1.00 91.31 82 PHE A C 1
ATOM 660 O O . PHE A 1 82 ? -15.303 2.932 2.066 1.00 91.31 82 PHE A O 1
ATOM 667 N N . GLY A 1 83 ? -16.850 2.055 0.669 1.00 87.94 83 GLY A N 1
ATOM 668 C CA . GLY A 1 83 ? -15.964 2.000 -0.484 1.00 87.94 83 GLY A CA 1
ATOM 669 C C . GLY A 1 83 ? -15.102 0.761 -0.599 1.00 87.94 83 GLY A C 1
ATOM 670 O O . GLY A 1 83 ? -15.376 -0.272 0.019 1.00 87.94 83 GLY A O 1
ATOM 671 N N . THR A 1 84 ? -14.048 0.891 -1.401 1.00 87.81 84 THR A N 1
ATOM 672 C CA . THR A 1 84 ? -13.023 -0.140 -1.577 1.00 87.81 84 THR A CA 1
ATOM 673 C C . THR A 1 84 ? -11.876 0.121 -0.609 1.00 87.81 84 THR A C 1
ATOM 675 O O . THR A 1 84 ? -11.223 1.165 -0.682 1.00 87.81 84 THR A O 1
ATOM 678 N N . LEU A 1 85 ? -11.626 -0.841 0.284 1.00 88.06 85 LEU A N 1
ATOM 679 C CA . LEU A 1 85 ? -10.518 -0.786 1.239 1.00 88.06 85 LEU A CA 1
ATOM 680 C C . LEU A 1 85 ? -9.180 -0.652 0.509 1.00 88.06 85 LEU A C 1
ATOM 682 O O . LEU A 1 85 ? -8.902 -1.408 -0.424 1.00 88.06 85 LEU A O 1
ATOM 686 N N . GLN A 1 86 ? -8.352 0.287 0.958 1.00 84.69 86 GLN A N 1
ATOM 687 C CA . GLN A 1 86 ? -7.022 0.503 0.405 1.00 84.69 86 GLN A CA 1
ATOM 688 C C . GLN A 1 86 ? -5.971 -0.358 1.104 1.00 84.69 86 GLN A C 1
ATOM 690 O O . GLN A 1 86 ? -6.063 -0.673 2.292 1.00 84.69 86 GLN A O 1
ATOM 695 N N . MET A 1 87 ? -4.932 -0.727 0.356 1.00 81.69 87 MET A N 1
ATOM 696 C CA . MET A 1 87 ? -3.763 -1.372 0.939 1.00 81.69 87 MET A CA 1
ATOM 697 C C . MET A 1 87 ? -2.955 -0.351 1.738 1.00 81.69 87 MET A C 1
ATOM 699 O O . MET A 1 87 ? -2.562 0.694 1.225 1.00 81.69 87 MET A O 1
ATOM 703 N N . HIS A 1 88 ? -2.662 -0.676 2.994 1.00 80.56 88 HIS A N 1
ATOM 704 C CA . HIS A 1 88 ? -1.753 0.122 3.804 1.00 80.56 88 HIS A CA 1
ATOM 705 C C . HIS A 1 88 ? -0.313 -0.240 3.447 1.00 80.56 88 HIS A C 1
ATOM 707 O O . HIS A 1 88 ? 0.085 -1.404 3.528 1.00 80.56 88 HIS A O 1
ATOM 713 N N . ARG A 1 89 ? 0.498 0.760 3.096 1.00 71.19 89 ARG A N 1
ATOM 714 C CA . ARG A 1 89 ? 1.935 0.558 2.915 1.00 71.19 89 ARG A CA 1
ATOM 715 C C . ARG A 1 89 ? 2.610 0.459 4.281 1.00 71.19 89 ARG A C 1
ATOM 717 O O . ARG A 1 89 ? 2.757 1.459 4.983 1.00 71.19 89 ARG A O 1
ATOM 724 N N . ILE A 1 90 ? 3.038 -0.745 4.648 1.00 67.19 90 ILE A N 1
ATOM 725 C CA . ILE A 1 90 ? 3.780 -1.001 5.885 1.00 67.19 90 ILE A CA 1
ATOM 726 C C . ILE A 1 90 ? 5.264 -1.094 5.538 1.00 67.19 90 ILE A C 1
ATOM 728 O O . ILE A 1 90 ? 5.672 -1.941 4.753 1.00 67.19 90 ILE A O 1
ATOM 732 N N . GLN A 1 91 ? 6.076 -0.219 6.123 1.00 61.06 91 GLN A N 1
ATOM 733 C CA . GLN A 1 91 ? 7.531 -0.340 6.081 1.00 6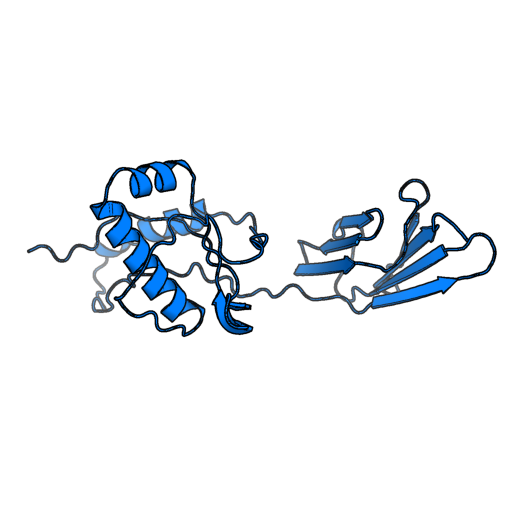1.06 91 GLN A CA 1
ATOM 734 C C . GLN A 1 91 ? 7.986 -1.052 7.355 1.00 61.06 91 GLN A C 1
ATOM 736 O O . GLN A 1 91 ? 7.629 -0.616 8.453 1.00 61.06 91 GLN A O 1
ATOM 741 N N . GLN A 1 92 ? 8.779 -2.118 7.224 1.00 55.44 92 GLN A N 1
ATOM 742 C CA . GLN A 1 92 ? 9.504 -2.690 8.357 1.00 55.44 92 GLN A CA 1
ATOM 743 C C . GLN A 1 92 ? 10.543 -1.668 8.816 1.00 55.44 92 GLN A C 1
ATOM 745 O O . GLN A 1 92 ? 11.574 -1.464 8.184 1.00 55.44 92 GLN A O 1
ATOM 750 N N . ARG A 1 93 ? 10.214 -0.963 9.894 1.00 57.81 93 ARG A N 1
ATOM 751 C CA . ARG A 1 93 ? 11.143 -0.116 10.639 1.00 57.81 93 ARG A CA 1
ATOM 752 C C . ARG A 1 93 ? 11.477 -0.848 11.930 1.00 57.81 93 ARG A C 1
ATOM 754 O O . ARG A 1 93 ? 10.673 -1.656 12.397 1.00 57.81 93 ARG A O 1
ATOM 761 N N . GLU A 1 94 ? 12.608 -0.526 12.539 1.00 52.50 94 GLU A N 1
ATOM 762 C CA . GLU A 1 94 ? 12.914 -0.907 13.919 1.00 52.50 94 GLU A CA 1
ATOM 763 C C . GLU A 1 94 ? 11.962 -0.151 14.864 1.00 52.50 94 GLU A C 1
ATOM 765 O O . GLU A 1 94 ? 12.306 0.845 15.498 1.00 52.50 94 GLU A O 1
ATOM 770 N N . ILE A 1 95 ? 10.698 -0.582 14.891 1.00 55.91 95 ILE A N 1
ATOM 771 C CA . ILE A 1 95 ? 9.635 -0.034 15.740 1.00 55.91 95 ILE A CA 1
ATOM 772 C C . ILE A 1 95 ? 10.066 -0.141 17.208 1.00 55.91 95 ILE A C 1
ATOM 774 O O . ILE A 1 95 ? 9.823 0.784 17.979 1.00 55.91 95 ILE A O 1
ATOM 778 N N . ASN A 1 96 ? 10.788 -1.212 17.551 1.00 53.19 96 ASN A N 1
ATOM 779 C CA . ASN A 1 96 ? 11.327 -1.448 18.885 1.00 53.19 96 ASN A CA 1
ATOM 780 C C . ASN A 1 96 ? 12.302 -0.345 19.309 1.00 53.19 96 ASN A C 1
ATOM 782 O O . ASN A 1 96 ? 12.127 0.202 20.388 1.00 53.19 96 ASN A O 1
ATOM 786 N N . GLU A 1 97 ? 13.233 0.090 18.451 1.00 51.56 97 GLU A N 1
ATOM 787 C CA . GLU A 1 97 ? 14.183 1.145 18.830 1.00 51.56 97 GLU A CA 1
ATOM 788 C C . GLU A 1 97 ? 13.494 2.475 19.152 1.00 51.56 97 GLU A C 1
ATOM 790 O O . GLU A 1 97 ? 13.934 3.190 20.046 1.00 51.56 97 GLU A O 1
ATOM 795 N N . LYS A 1 98 ? 12.415 2.835 18.446 1.00 52.50 98 LYS A N 1
ATOM 796 C CA . LYS A 1 98 ? 11.683 4.084 18.720 1.00 52.50 98 LYS A CA 1
ATOM 797 C C . LYS A 1 98 ? 10.682 3.955 19.865 1.00 52.50 98 LYS A C 1
ATOM 799 O O . LYS A 1 98 ? 10.473 4.938 20.558 1.00 52.50 98 LYS A O 1
ATOM 804 N N . MET A 1 99 ? 10.094 2.778 20.079 1.00 52.97 99 MET A N 1
ATOM 805 C CA . MET A 1 99 ? 9.249 2.520 21.251 1.00 52.97 99 MET A CA 1
ATOM 806 C C . MET A 1 99 ? 10.076 2.421 22.543 1.00 52.97 99 MET A C 1
ATOM 808 O O . MET A 1 99 ? 9.582 2.792 23.605 1.00 52.97 99 MET A O 1
ATOM 812 N N . GLU A 1 100 ? 11.330 1.964 22.458 1.00 52.34 100 GLU A N 1
ATOM 813 C CA . GLU A 1 100 ? 12.258 1.862 23.589 1.00 52.34 100 GLU A CA 1
ATOM 814 C C . GLU A 1 100 ? 13.029 3.162 23.854 1.00 52.34 100 GLU A C 1
ATOM 816 O O . GLU A 1 100 ? 13.200 3.518 25.017 1.00 52.34 100 GLU A O 1
ATOM 821 N N . LYS A 1 101 ? 13.438 3.930 22.827 1.00 48.25 101 LYS A N 1
ATOM 822 C CA . LYS A 1 101 ? 14.152 5.213 23.020 1.00 48.25 101 LYS A CA 1
ATOM 823 C C . LYS A 1 101 ? 13.342 6.249 23.809 1.00 48.25 101 LYS A C 1
ATOM 825 O O . LYS A 1 101 ? 13.942 7.082 24.480 1.00 48.25 101 LYS A O 1
ATOM 830 N N . THR A 1 102 ? 12.011 6.164 23.827 1.00 47.03 102 THR A N 1
ATOM 831 C CA . THR A 1 102 ? 11.156 7.023 24.670 1.00 47.03 102 THR A CA 1
ATOM 832 C C . THR A 1 102 ? 11.131 6.601 26.148 1.00 47.03 102 THR A C 1
ATOM 834 O O . THR A 1 102 ? 10.689 7.380 26.988 1.00 47.03 102 THR A O 1
ATOM 837 N N . ASN A 1 103 ? 11.620 5.400 26.490 1.00 43.97 103 ASN A N 1
ATOM 838 C CA . ASN A 1 103 ? 11.809 4.953 27.878 1.00 43.97 103 ASN A CA 1
ATOM 839 C C . ASN A 1 103 ? 13.200 5.312 28.437 1.00 43.97 103 ASN A C 1
ATOM 841 O O . ASN A 1 103 ? 13.404 5.231 29.645 1.00 43.97 103 ASN A O 1
ATOM 845 N N . ILE A 1 104 ? 14.159 5.717 27.591 1.00 44.59 104 ILE A N 1
ATOM 846 C CA . ILE A 1 104 ? 15.533 6.041 28.022 1.00 44.59 104 ILE A CA 1
ATOM 847 C C . ILE A 1 104 ? 15.630 7.469 28.589 1.00 44.59 104 ILE A C 1
ATOM 849 O O . ILE A 1 104 ? 16.492 7.740 29.421 1.00 44.59 104 ILE A O 1
ATOM 853 N N . SER A 1 105 ? 14.691 8.366 28.268 1.00 37.84 105 SER A N 1
ATOM 854 C CA . SER A 1 105 ? 14.635 9.718 28.853 1.00 37.84 105 SER A CA 1
ATOM 855 C C . SER A 1 105 ? 14.122 9.763 30.306 1.00 37.84 105 SER A C 1
ATOM 857 O O . SER A 1 105 ? 13.652 10.802 30.751 1.00 37.84 105 SER A O 1
ATOM 859 N N . LEU A 1 106 ? 14.181 8.645 31.041 1.00 43.69 106 LEU A N 1
ATOM 860 C CA . LEU A 1 106 ? 13.979 8.586 32.497 1.00 43.69 106 LEU A CA 1
ATOM 861 C C . LEU A 1 106 ? 15.297 8.715 33.284 1.00 43.69 106 LEU A C 1
ATOM 863 O O . LEU A 1 106 ? 15.267 8.998 34.475 1.00 43.69 106 LEU A O 1
ATOM 867 N N . ILE A 1 107 ? 16.460 8.513 32.650 1.00 45.97 107 ILE A N 1
ATOM 868 C CA . ILE A 1 107 ? 17.759 8.571 33.352 1.00 45.97 107 ILE A CA 1
ATOM 869 C C . ILE A 1 107 ? 18.324 10.004 33.405 1.00 45.97 107 ILE A C 1
ATOM 871 O O . ILE A 1 107 ? 19.099 10.324 34.306 1.00 45.97 107 ILE A O 1
ATOM 875 N N . ASP A 1 108 ? 17.864 10.906 32.533 1.00 35.59 108 ASP A N 1
ATOM 876 C CA . ASP A 1 108 ? 18.253 12.325 32.566 1.00 35.59 108 ASP A CA 1
ATOM 877 C C . ASP A 1 108 ? 17.609 13.112 33.729 1.00 35.59 108 ASP A C 1
ATOM 879 O O . ASP A 1 108 ? 18.007 14.244 33.998 1.00 35.59 108 ASP A O 1
ATOM 883 N N . GLU A 1 109 ? 16.674 12.521 34.486 1.00 39.09 109 GLU A N 1
ATOM 884 C CA . GLU A 1 109 ? 16.069 13.166 35.666 1.00 39.09 109 GLU A CA 1
ATOM 885 C C . GLU A 1 109 ? 17.049 13.332 36.845 1.00 39.09 109 GLU A C 1
ATOM 887 O O . GLU A 1 109 ? 16.817 14.162 37.723 1.00 39.09 109 GLU A O 1
ATOM 892 N N . ILE A 1 110 ? 18.170 12.597 36.872 1.00 46.91 110 ILE A N 1
ATOM 893 C CA . ILE A 1 110 ? 19.157 12.686 37.966 1.00 46.91 110 ILE A CA 1
ATOM 894 C C . ILE A 1 110 ? 20.156 13.839 37.753 1.00 46.91 110 ILE A C 1
ATOM 896 O O . ILE A 1 110 ? 20.758 14.322 38.714 1.00 46.91 110 ILE A O 1
ATOM 900 N N . SER A 1 111 ? 20.310 14.346 36.526 1.00 43.06 111 SER A N 1
ATOM 901 C CA . SER A 1 111 ? 21.218 15.459 36.231 1.00 43.06 111 SER A CA 1
ATOM 902 C C . SER A 1 111 ? 20.413 16.731 35.979 1.00 43.06 111 SER A C 1
ATOM 904 O O . SER A 1 111 ? 20.177 17.121 34.841 1.00 43.06 111 SER A O 1
ATOM 906 N N . GLY A 1 112 ? 19.962 17.352 37.072 1.00 40.12 112 GLY A N 1
ATOM 907 C CA . GLY A 1 112 ? 19.032 18.480 37.105 1.00 40.12 112 GLY A CA 1
ATOM 908 C C . GLY A 1 112 ? 19.336 19.626 36.138 1.00 40.12 112 GLY A C 1
ATOM 909 O O . GLY A 1 112 ? 20.001 20.595 36.497 1.00 40.12 112 GLY A O 1
ATOM 910 N N . ASN A 1 113 ? 18.755 19.563 34.942 1.00 37.97 113 ASN A N 1
ATOM 911 C CA . ASN A 1 113 ? 18.583 20.717 34.075 1.00 37.97 113 ASN A CA 1
ATOM 912 C C . ASN A 1 113 ? 17.203 20.632 33.414 1.00 37.97 113 ASN A C 1
ATOM 914 O O . ASN A 1 113 ? 16.996 19.972 32.398 1.00 37.97 113 ASN A O 1
ATOM 918 N N . VAL A 1 114 ? 16.225 21.217 34.102 1.00 41.25 114 VAL A N 1
ATOM 919 C CA . VAL A 1 114 ? 14.799 21.047 33.847 1.00 41.25 114 VAL A CA 1
ATOM 920 C C . VAL A 1 114 ? 14.271 22.258 33.080 1.00 41.25 114 VAL A C 1
ATOM 922 O O . VAL A 1 114 ? 13.942 23.270 33.685 1.00 41.25 114 VAL A O 1
ATOM 925 N N . ASP A 1 115 ? 14.102 22.112 31.765 1.00 40.31 115 ASP A N 1
ATOM 926 C CA . ASP A 1 115 ? 13.096 22.855 30.992 1.00 40.31 115 ASP A CA 1
ATOM 927 C C . ASP A 1 115 ? 11.868 21.943 30.798 1.00 40.31 115 ASP A C 1
ATOM 929 O O . ASP A 1 115 ? 11.551 21.471 29.703 1.00 40.31 115 ASP A O 1
ATOM 933 N N . SER A 1 116 ? 11.179 21.626 31.901 1.00 47.50 116 SER A N 1
ATOM 934 C CA . SER A 1 116 ? 9.931 20.854 31.880 1.00 47.50 116 SER A CA 1
ATOM 935 C C . SER A 1 116 ? 8.731 21.794 31.804 1.00 47.50 116 SER A C 1
ATOM 937 O O . SER A 1 116 ? 8.277 22.337 32.801 1.00 47.50 116 SER A O 1
ATOM 939 N N . ASN A 1 117 ? 8.216 22.019 30.593 1.00 41.44 117 ASN A N 1
ATOM 940 C CA . ASN A 1 117 ? 6.851 22.533 30.412 1.00 41.44 117 ASN A CA 1
ATOM 941 C C . ASN A 1 117 ? 6.271 22.287 29.009 1.00 41.44 117 ASN A C 1
ATOM 943 O O . ASN A 1 117 ? 5.443 23.055 28.521 1.00 41.44 117 ASN A O 1
ATOM 947 N N . LYS A 1 118 ? 6.671 21.202 28.332 1.00 46.25 118 LYS A N 1
ATOM 948 C CA . LYS A 1 118 ? 6.001 20.779 27.093 1.00 46.25 118 LYS A CA 1
ATOM 949 C C . LYS A 1 118 ? 5.135 19.544 27.367 1.00 46.25 118 LYS A C 1
ATOM 951 O O . LYS A 1 118 ? 5.696 18.498 27.694 1.00 46.25 118 LYS A O 1
ATOM 956 N N . PRO A 1 119 ? 3.794 19.636 27.262 1.00 49.34 119 PRO A N 1
ATOM 957 C CA . PRO A 1 119 ? 2.923 18.476 27.416 1.00 49.34 119 PRO A CA 1
ATOM 958 C C . PRO A 1 119 ? 3.263 17.426 26.350 1.00 49.34 119 PRO A C 1
ATOM 960 O O . PRO A 1 119 ? 3.447 17.759 25.177 1.00 49.34 119 PRO A O 1
ATOM 963 N N . LYS A 1 120 ? 3.366 16.154 26.761 1.00 57.91 120 LYS A N 1
ATOM 964 C CA . LYS A 1 120 ? 3.554 15.027 25.833 1.00 57.91 120 LYS A CA 1
ATOM 965 C C . LYS A 1 120 ? 2.345 14.981 24.881 1.00 57.91 120 LYS A C 1
ATOM 967 O O . LYS A 1 120 ? 1.215 15.012 25.370 1.00 57.91 120 LYS A O 1
ATOM 972 N N . PRO A 1 121 ? 2.541 14.928 23.551 1.00 61.38 121 PRO A N 1
ATOM 973 C CA . PRO A 1 121 ? 1.424 14.938 22.616 1.00 61.38 121 PRO A CA 1
ATOM 974 C C . PRO A 1 121 ? 0.600 13.649 22.750 1.00 61.38 121 PRO A C 1
ATOM 976 O O . PRO A 1 121 ? 1.158 12.559 22.877 1.00 61.38 121 PRO A O 1
ATOM 979 N N . LEU A 1 122 ? -0.733 13.774 22.701 1.00 64.56 122 LEU A N 1
ATOM 980 C CA . LEU A 1 122 ? -1.667 12.636 22.728 1.00 64.56 122 LEU A CA 1
ATOM 981 C C . LEU A 1 122 ? -1.434 11.693 21.537 1.00 64.56 122 LEU A C 1
ATOM 983 O O . LEU A 1 122 ? -1.650 10.484 21.630 1.00 64.56 122 LEU A O 1
ATOM 987 N N . ILE A 1 123 ? -0.959 12.259 20.427 1.00 63.16 123 ILE A N 1
ATOM 988 C CA . ILE A 1 123 ? -0.592 11.545 19.216 1.00 63.16 123 ILE A CA 1
ATOM 989 C C . ILE A 1 123 ? 0.880 11.769 18.949 1.00 63.16 123 ILE A C 1
ATOM 991 O O . ILE A 1 123 ? 1.338 12.850 18.589 1.00 63.16 123 ILE A O 1
ATOM 995 N N . GLU A 1 124 ? 1.627 10.690 19.091 1.00 64.50 124 GLU A N 1
ATOM 996 C CA . GLU A 1 124 ? 2.989 10.634 18.613 1.00 64.50 124 GLU A CA 1
ATOM 997 C C . GLU A 1 124 ? 2.937 10.058 17.208 1.00 64.50 124 GLU A C 1
ATOM 999 O O . GLU A 1 124 ? 2.904 8.842 16.996 1.00 64.50 124 GLU A O 1
ATOM 1004 N N . THR A 1 125 ? 2.873 10.955 16.226 1.00 53.78 125 THR A N 1
ATOM 1005 C CA . THR A 1 125 ? 3.117 10.539 14.854 1.00 53.78 125 THR A CA 1
ATOM 1006 C C . THR A 1 125 ? 4.557 10.064 14.833 1.00 53.78 125 THR A C 1
ATOM 1008 O O . THR A 1 125 ? 5.482 10.865 14.974 1.00 53.78 125 THR A O 1
ATOM 1011 N N . ILE A 1 126 ? 4.770 8.759 14.653 1.00 54.31 126 ILE A N 1
ATOM 1012 C CA . ILE A 1 126 ? 6.065 8.274 14.189 1.00 54.31 126 ILE A CA 1
ATOM 1013 C C . ILE A 1 126 ? 6.159 8.829 12.781 1.00 54.31 126 ILE A C 1
ATOM 1015 O O . ILE A 1 126 ? 5.738 8.171 11.828 1.00 54.31 126 ILE A O 1
ATOM 1019 N N . ALA A 1 127 ? 6.628 10.073 12.673 1.00 43.25 127 ALA A N 1
ATOM 1020 C CA . ALA A 1 127 ? 6.899 10.701 11.413 1.00 43.25 127 ALA A CA 1
ATOM 1021 C C . ALA A 1 127 ? 7.824 9.717 10.700 1.00 43.25 127 ALA A C 1
ATOM 1023 O O . ALA A 1 127 ? 9.009 9.568 11.006 1.00 43.25 127 ALA A O 1
ATOM 1024 N N . SER A 1 128 ? 7.253 8.998 9.736 1.00 45.59 128 SER A N 1
ATOM 1025 C CA . SER A 1 128 ? 7.823 9.072 8.417 1.00 45.59 128 SER A CA 1
ATOM 1026 C C . SER A 1 128 ? 8.149 10.549 8.246 1.00 45.59 128 SER A C 1
ATOM 1028 O O . SER A 1 128 ? 7.265 11.354 7.985 1.00 45.59 128 SER A O 1
ATOM 1030 N N . THR A 1 129 ? 9.428 10.909 8.376 1.00 44.25 129 THR A N 1
ATOM 1031 C CA . THR A 1 129 ? 9.984 11.634 7.245 1.00 44.25 129 THR A CA 1
ATOM 1032 C C . THR A 1 129 ? 9.416 10.887 6.059 1.00 44.25 129 THR A C 1
ATOM 1034 O O . THR A 1 129 ? 9.644 9.679 5.920 1.00 44.25 129 THR A O 1
ATOM 1037 N N . GLU A 1 130 ? 8.454 11.505 5.383 1.00 48.81 130 GLU A N 1
ATOM 1038 C CA . GLU A 1 130 ? 7.964 10.991 4.130 1.00 48.81 130 GLU A CA 1
ATOM 1039 C C . GLU A 1 130 ? 9.205 10.982 3.256 1.00 48.81 130 GLU A C 1
ATOM 1041 O O . GLU A 1 130 ? 9.530 11.931 2.556 1.00 48.81 130 GLU A O 1
ATOM 1046 N N . ASN A 1 131 ? 9.973 9.904 3.353 1.00 54.50 131 ASN A N 1
ATOM 1047 C CA . ASN A 1 131 ? 10.905 9.502 2.347 1.00 54.50 131 ASN A CA 1
ATOM 1048 C C . ASN A 1 131 ? 9.970 9.01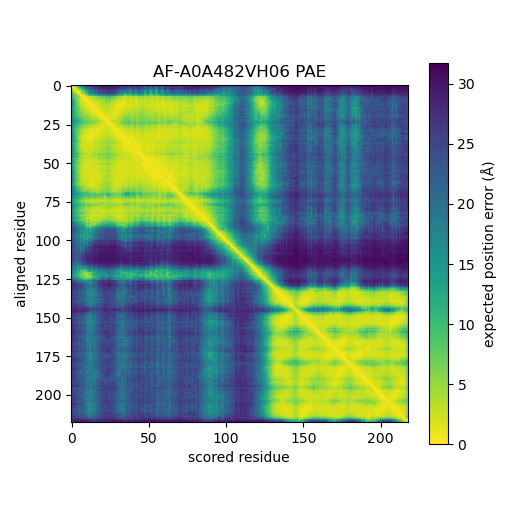3 1.248 1.00 54.50 131 ASN A C 1
ATOM 1050 O O . ASN A 1 131 ? 9.813 7.810 1.040 1.00 54.50 131 ASN A O 1
ATOM 1054 N N . VAL A 1 132 ? 9.251 9.970 0.639 1.00 66.62 132 VAL A N 1
ATOM 1055 C CA . VAL A 1 132 ? 8.440 9.774 -0.546 1.00 66.62 132 VAL A CA 1
ATOM 1056 C C . VAL A 1 132 ? 9.396 9.060 -1.477 1.00 66.62 132 VAL A C 1
ATOM 1058 O O . VAL A 1 132 ? 10.475 9.596 -1.765 1.00 66.62 132 VAL A O 1
ATOM 1061 N N . PRO A 1 133 ? 9.115 7.793 -1.803 1.00 75.06 133 PRO A N 1
ATOM 1062 C CA . PRO A 1 133 ? 10.049 7.042 -2.597 1.00 75.06 133 PRO A CA 1
ATOM 1063 C C . PRO A 1 133 ? 10.223 7.784 -3.911 1.00 75.06 133 PRO A C 1
ATOM 1065 O O . PRO A 1 133 ? 9.266 8.281 -4.508 1.00 75.06 133 PRO A O 1
ATOM 1068 N N . ARG A 1 134 ? 11.471 7.898 -4.338 1.00 85.94 134 ARG A N 1
ATOM 1069 C CA . ARG A 1 134 ? 11.792 8.506 -5.614 1.00 85.94 134 ARG A CA 1
ATOM 1070 C C . ARG A 1 134 ? 11.202 7.612 -6.692 1.00 85.94 134 ARG A C 1
ATOM 1072 O O . ARG A 1 134 ? 11.498 6.419 -6.749 1.00 85.94 134 ARG A O 1
ATOM 1079 N N . ILE A 1 135 ? 10.367 8.189 -7.542 1.00 87.81 135 ILE A N 1
ATOM 1080 C CA . ILE A 1 135 ? 9.929 7.510 -8.755 1.00 87.81 135 ILE A CA 1
ATOM 1081 C C . ILE A 1 135 ? 11.077 7.666 -9.761 1.00 87.81 135 ILE A C 1
ATOM 1083 O O . ILE A 1 135 ? 11.499 8.797 -10.016 1.00 87.81 135 ILE A O 1
ATOM 1087 N N . PRO A 1 136 ? 11.647 6.572 -10.292 1.00 91.69 136 PRO A N 1
ATOM 1088 C CA . PRO A 1 136 ? 12.680 6.675 -11.313 1.00 91.69 136 PRO A CA 1
ATOM 1089 C C . PRO A 1 136 ? 12.105 7.278 -12.598 1.00 91.69 136 PRO A C 1
ATOM 1091 O O . PRO A 1 136 ? 10.935 7.074 -12.920 1.00 91.69 136 PRO A O 1
ATOM 1094 N N . GLU A 1 137 ? 12.932 7.976 -13.376 1.00 92.94 137 GLU A N 1
ATOM 1095 C CA . GLU A 1 137 ? 12.557 8.333 -14.748 1.00 92.94 137 GLU A CA 1
ATOM 1096 C C . GLU A 1 137 ? 12.410 7.040 -15.557 1.00 92.94 137 GLU A C 1
ATOM 1098 O O . GLU A 1 137 ? 13.325 6.209 -15.566 1.00 92.94 137 GLU A O 1
ATOM 1103 N N . TYR A 1 138 ? 11.276 6.852 -16.234 1.00 94.56 138 TYR A N 1
ATOM 1104 C CA . TYR A 1 138 ? 11.039 5.637 -17.004 1.00 94.56 138 TYR A CA 1
ATOM 1105 C C . TYR A 1 138 ? 10.302 5.879 -18.316 1.00 94.56 138 TYR A C 1
ATOM 1107 O O . TYR A 1 138 ? 9.606 6.878 -18.501 1.00 94.56 138 TYR A O 1
ATOM 1115 N N . ARG A 1 139 ? 10.450 4.925 -19.235 1.00 94.69 139 ARG A N 1
ATOM 1116 C CA . ARG A 1 139 ? 9.733 4.884 -20.508 1.00 94.69 139 ARG A CA 1
ATOM 1117 C C . ARG A 1 139 ? 9.383 3.448 -20.871 1.00 94.69 139 ARG A C 1
ATOM 1119 O O . ARG A 1 139 ? 10.224 2.560 -20.773 1.00 94.69 139 ARG A O 1
ATOM 1126 N N . LEU A 1 140 ? 8.156 3.239 -21.343 1.00 94.25 140 LEU A N 1
ATOM 1127 C CA . LEU A 1 140 ? 7.687 1.961 -21.873 1.00 94.25 140 LEU A CA 1
ATOM 1128 C C . LEU A 1 140 ? 7.510 2.062 -23.392 1.00 94.25 140 LEU A C 1
ATOM 1130 O O . LEU A 1 140 ? 6.827 2.956 -23.888 1.00 94.25 140 LEU A O 1
ATOM 1134 N N . ILE A 1 141 ? 8.117 1.143 -24.138 1.00 93.69 141 ILE A N 1
ATOM 1135 C CA . ILE A 1 141 ? 8.106 1.112 -25.602 1.00 93.69 141 ILE A CA 1
ATOM 1136 C C . ILE A 1 141 ? 7.549 -0.232 -26.049 1.00 93.69 141 ILE A C 1
ATOM 1138 O O . ILE A 1 141 ? 8.141 -1.277 -25.787 1.00 93.69 141 ILE A O 1
ATOM 1142 N N . ARG A 1 142 ? 6.430 -0.227 -26.774 1.00 91.12 142 ARG A N 1
ATOM 1143 C CA . ARG A 1 142 ? 5.911 -1.446 -27.397 1.00 91.12 142 ARG A CA 1
ATOM 1144 C C . ARG A 1 142 ? 6.574 -1.664 -28.751 1.00 91.12 142 ARG A C 1
ATOM 1146 O O . ARG A 1 142 ? 6.492 -0.810 -29.632 1.00 91.12 142 ARG A O 1
ATOM 1153 N N . ARG A 1 143 ? 7.160 -2.841 -28.947 1.00 88.31 143 ARG A N 1
ATOM 1154 C CA . ARG A 1 143 ? 7.716 -3.273 -30.226 1.00 88.31 143 ARG A CA 1
ATOM 1155 C C . ARG A 1 143 ? 6.784 -4.303 -30.861 1.00 88.31 143 ARG A C 1
ATOM 1157 O O . ARG A 1 143 ? 6.579 -5.377 -30.312 1.00 88.31 143 ARG A O 1
ATOM 1164 N N . LYS A 1 144 ? 6.227 -3.964 -32.028 1.00 80.62 144 LYS A N 1
ATOM 1165 C CA . LYS A 1 144 ? 5.298 -4.829 -32.783 1.00 80.62 144 LYS A CA 1
ATOM 1166 C C . LYS A 1 144 ? 5.993 -5.844 -33.706 1.00 80.62 144 LYS A C 1
ATOM 1168 O O . LYS A 1 144 ? 5.314 -6.638 -34.343 1.00 80.62 144 LYS A O 1
ATOM 1173 N N . THR A 1 145 ? 7.323 -5.820 -33.816 1.00 75.50 145 THR A N 1
ATOM 1174 C CA . THR A 1 145 ? 8.077 -6.837 -34.571 1.00 75.50 145 THR A CA 1
ATOM 1175 C C . THR A 1 145 ? 8.004 -8.162 -33.827 1.00 75.50 145 THR A C 1
ATOM 1177 O O . THR A 1 145 ? 8.196 -8.149 -32.618 1.00 75.50 145 THR A O 1
ATOM 1180 N N . GLN A 1 146 ? 7.767 -9.288 -34.503 1.00 72.25 146 GLN A N 1
ATOM 1181 C CA . GLN A 1 146 ? 7.764 -10.590 -33.830 1.00 72.25 146 GLN A CA 1
ATOM 1182 C C . GLN A 1 146 ? 9.138 -10.873 -33.179 1.00 72.25 146 GLN A C 1
ATOM 1184 O O . GLN A 1 146 ? 10.149 -10.787 -33.878 1.00 72.25 146 GLN A O 1
ATOM 1189 N N . PRO A 1 147 ? 9.198 -11.199 -31.871 1.00 70.44 147 PRO A N 1
ATOM 1190 C CA . PRO A 1 147 ? 8.076 -11.315 -30.930 1.00 70.44 147 PRO A CA 1
ATOM 1191 C C . PRO A 1 147 ? 7.577 -9.956 -30.391 1.00 70.44 147 PRO A C 1
ATOM 1193 O O . PRO A 1 147 ? 8.376 -9.115 -29.981 1.00 70.44 147 PRO A O 1
ATOM 1196 N N . ASN A 1 148 ? 6.247 -9.773 -30.333 1.00 88.38 148 ASN A N 1
ATOM 1197 C CA . ASN A 1 148 ? 5.604 -8.587 -29.744 1.00 88.38 148 ASN A CA 1
ATOM 1198 C C . ASN A 1 148 ? 6.014 -8.455 -28.267 1.00 88.38 148 ASN A C 1
ATOM 1200 O O . ASN A 1 148 ? 5.706 -9.326 -27.449 1.00 88.38 148 ASN A O 1
ATOM 1204 N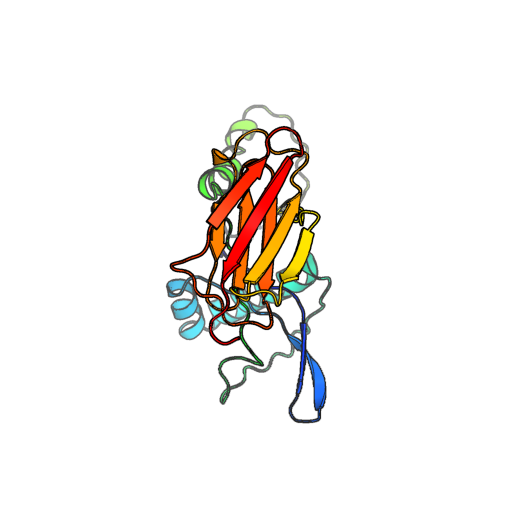 N . CYS A 1 149 ? 6.720 -7.380 -27.927 1.00 92.38 149 CYS A N 1
ATOM 1205 C CA . CYS A 1 149 ? 7.255 -7.176 -26.586 1.00 92.38 149 CYS A CA 1
ATOM 1206 C C . CYS A 1 149 ? 7.087 -5.734 -26.110 1.00 92.38 149 CYS A C 1
ATOM 1208 O O . CYS A 1 149 ? 7.046 -4.781 -26.895 1.00 92.38 149 CYS A O 1
ATOM 1210 N N . LEU A 1 150 ? 6.992 -5.584 -24.796 1.00 94.12 150 LEU A N 1
ATOM 1211 C CA . LEU A 1 150 ? 7.072 -4.317 -24.096 1.00 94.12 150 LEU A CA 1
ATOM 1212 C C . LEU A 1 150 ? 8.494 -4.160 -23.555 1.00 94.12 150 LEU A C 1
ATOM 1214 O O . LEU A 1 150 ? 9.008 -5.038 -22.869 1.00 94.12 150 LEU A O 1
ATOM 1218 N N . ILE A 1 151 ? 9.142 -3.051 -23.882 1.00 94.69 151 ILE A N 1
ATOM 1219 C CA . ILE A 1 151 ? 10.483 -2.719 -23.408 1.00 94.69 151 ILE A CA 1
ATOM 1220 C C . ILE A 1 151 ? 10.341 -1.591 -22.397 1.00 94.69 151 ILE A C 1
ATOM 1222 O O . ILE A 1 151 ? 9.871 -0.511 -22.750 1.00 94.69 151 ILE A O 1
ATOM 1226 N N . GLY A 1 152 ? 10.728 -1.842 -21.152 1.00 95.75 152 GLY A N 1
ATOM 1227 C CA . GLY A 1 152 ? 10.814 -0.824 -20.115 1.00 95.75 152 GLY A CA 1
ATOM 1228 C C . GLY A 1 152 ? 12.249 -0.354 -19.933 1.00 95.75 152 GLY A C 1
ATOM 1229 O O . GLY A 1 152 ? 13.143 -1.172 -19.743 1.00 95.75 152 GLY A O 1
ATOM 1230 N N . GLU A 1 153 ? 12.472 0.952 -19.990 1.00 96.19 153 GLU A N 1
ATOM 1231 C CA . GLU A 1 153 ? 13.735 1.589 -19.621 1.00 96.19 153 GLU A CA 1
ATOM 1232 C C . GLU A 1 153 ? 13.511 2.395 -18.345 1.00 96.19 153 GLU A C 1
ATOM 1234 O O . GLU A 1 153 ? 12.661 3.283 -18.328 1.00 96.19 153 GLU A O 1
ATOM 1239 N N . PHE A 1 154 ? 14.268 2.092 -17.293 1.00 95.56 154 PHE A N 1
ATOM 1240 C CA . PHE A 1 154 ? 14.145 2.710 -15.974 1.00 95.56 154 PHE A CA 1
ATOM 1241 C C . PHE A 1 154 ? 15.506 3.255 -15.545 1.00 95.56 154 PHE A C 1
ATOM 1243 O O . PHE A 1 154 ? 16.487 2.513 -15.491 1.00 95.56 154 PHE A O 1
ATOM 1250 N N . LYS A 1 155 ? 15.592 4.553 -15.266 1.00 93.94 155 LYS A N 1
ATOM 1251 C CA . LYS A 1 155 ? 16.850 5.249 -14.992 1.00 93.94 155 LYS A CA 1
ATOM 1252 C C . LYS A 1 155 ? 17.016 5.518 -13.499 1.00 93.94 155 LYS A C 1
ATOM 1254 O O . LYS A 1 155 ? 16.168 6.139 -12.863 1.00 93.94 155 LYS A O 1
ATOM 1259 N N . PHE A 1 156 ? 18.159 5.097 -12.970 1.00 92.12 156 PHE A N 1
ATOM 1260 C CA . PHE A 1 156 ? 18.505 5.150 -11.553 1.00 92.12 156 PHE A CA 1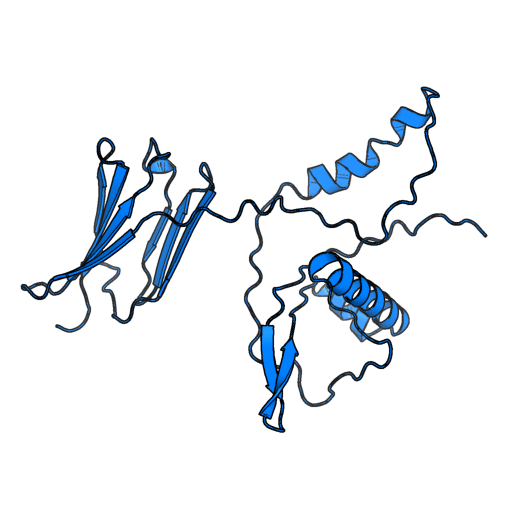
ATOM 1261 C C . PHE A 1 156 ? 19.866 5.834 -11.343 1.00 92.12 156 PHE A C 1
ATOM 1263 O O . PHE A 1 156 ? 20.864 5.143 -11.117 1.00 92.12 156 PHE A O 1
ATOM 1270 N N . PRO A 1 157 ? 19.948 7.176 -11.426 1.00 87.00 157 PRO A N 1
ATOM 1271 C CA . PRO A 1 157 ? 21.222 7.907 -11.407 1.00 87.00 157 PRO A CA 1
ATOM 1272 C C . PRO A 1 157 ? 22.094 7.592 -10.181 1.00 87.00 157 PRO A C 1
ATOM 1274 O O . PRO A 1 157 ? 23.316 7.511 -10.303 1.00 87.00 157 PRO A O 1
ATOM 1277 N N . ASP A 1 158 ? 21.465 7.330 -9.034 1.00 87.50 158 ASP A N 1
ATOM 1278 C CA . ASP A 1 158 ? 22.147 7.131 -7.753 1.00 87.50 158 ASP A CA 1
ATOM 1279 C C . ASP A 1 158 ? 22.529 5.666 -7.461 1.00 87.50 158 ASP A C 1
ATOM 1281 O O . ASP A 1 158 ? 23.177 5.390 -6.449 1.00 87.50 158 ASP A O 1
ATOM 1285 N N . ILE A 1 159 ? 22.143 4.713 -8.318 1.00 86.00 159 ILE A N 1
ATOM 1286 C CA . ILE A 1 159 ? 22.375 3.280 -8.085 1.00 86.00 159 ILE A CA 1
ATOM 1287 C C . ILE A 1 159 ? 23.713 2.842 -8.679 1.00 86.00 159 ILE A C 1
ATOM 1289 O O . ILE A 1 159 ? 24.034 3.075 -9.848 1.00 86.00 159 ILE A O 1
ATOM 1293 N N . ILE A 1 160 ? 24.527 2.172 -7.865 1.00 79.94 160 ILE A N 1
ATOM 1294 C CA . ILE A 1 160 ? 25.873 1.738 -8.258 1.00 79.94 160 ILE A CA 1
ATOM 1295 C C . ILE A 1 160 ? 25.871 0.247 -8.601 1.00 79.94 160 ILE A C 1
ATOM 1297 O O . ILE A 1 160 ? 26.538 -0.168 -9.556 1.00 79.94 160 ILE A O 1
ATOM 1301 N N . SER A 1 161 ? 25.085 -0.549 -7.874 1.00 81.56 161 SER A N 1
ATOM 1302 C CA . SER A 1 161 ? 25.015 -1.999 -8.025 1.00 81.56 161 SER A CA 1
ATOM 1303 C C . SER A 1 161 ? 23.600 -2.491 -8.325 1.00 81.56 161 SER A C 1
ATOM 1305 O O . SER A 1 161 ? 22.634 -2.032 -7.733 1.00 81.56 161 SER A O 1
ATOM 1307 N N . VAL A 1 162 ? 23.485 -3.517 -9.174 1.00 84.50 1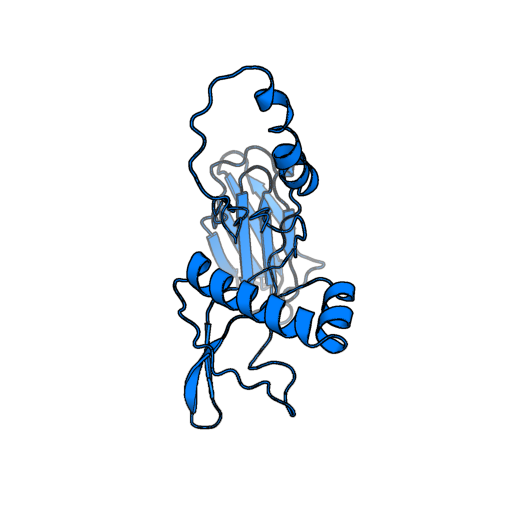62 VAL A N 1
ATOM 1308 C CA . VAL A 1 162 ? 22.210 -4.216 -9.444 1.00 84.50 162 VAL A CA 1
ATOM 1309 C C . VAL A 1 162 ? 21.651 -4.882 -8.191 1.00 84.50 162 VAL A C 1
ATOM 1311 O O . VAL A 1 162 ? 20.448 -5.035 -8.066 1.00 84.50 162 VAL A O 1
ATOM 1314 N N . LYS A 1 163 ? 22.516 -5.240 -7.232 1.00 86.00 163 LYS A N 1
ATOM 1315 C CA . LYS A 1 163 ? 22.096 -5.841 -5.957 1.00 86.00 163 LYS A CA 1
ATOM 1316 C C . LYS A 1 163 ? 21.227 -4.906 -5.105 1.00 86.00 163 LYS A C 1
ATOM 1318 O O . LYS A 1 163 ? 20.625 -5.360 -4.146 1.00 86.00 163 LYS A O 1
ATOM 1323 N N . GLU A 1 164 ? 21.206 -3.615 -5.431 1.00 85.94 164 GLU A N 1
ATOM 1324 C CA . GLU A 1 164 ? 20.373 -2.605 -4.776 1.00 85.94 164 GLU A CA 1
ATOM 1325 C C . GLU A 1 164 ? 18.970 -2.499 -5.392 1.00 85.94 164 GLU A C 1
ATOM 1327 O O . GLU A 1 164 ? 18.188 -1.661 -4.947 1.00 85.94 164 GLU A O 1
ATOM 1332 N N . LEU A 1 165 ? 18.670 -3.287 -6.431 1.00 91.06 165 LEU A N 1
ATOM 1333 C CA . LEU A 1 165 ? 17.409 -3.267 -7.163 1.00 91.06 165 LEU A CA 1
ATOM 1334 C C . LEU A 1 165 ? 16.706 -4.619 -7.081 1.00 91.06 165 LEU A C 1
ATOM 1336 O O . LEU A 1 165 ? 17.290 -5.656 -7.399 1.00 91.06 165 LEU A O 1
ATOM 1340 N N . THR A 1 166 ? 15.421 -4.567 -6.763 1.00 93.00 166 THR A N 1
ATOM 1341 C CA . THR A 1 166 ? 14.483 -5.680 -6.902 1.00 93.00 166 THR A CA 1
ATOM 1342 C C . THR A 1 166 ? 13.506 -5.339 -8.022 1.00 93.00 166 THR A C 1
ATOM 1344 O O . THR A 1 166 ? 13.012 -4.214 -8.081 1.00 93.00 166 THR A O 1
ATOM 1347 N N . LEU A 1 167 ? 13.259 -6.285 -8.928 1.00 94.56 167 LEU A N 1
ATOM 1348 C CA . LEU A 1 167 ? 12.314 -6.153 -10.038 1.00 94.56 167 LEU A CA 1
ATOM 1349 C C . LEU A 1 167 ? 11.340 -7.327 -9.980 1.00 94.56 167 LEU A C 1
ATOM 1351 O O . LEU A 1 167 ? 11.760 -8.465 -10.188 1.00 94.56 167 LEU A O 1
ATOM 1355 N N . ASP A 1 168 ? 10.060 -7.022 -9.804 1.00 94.56 168 ASP A N 1
ATOM 1356 C CA . ASP A 1 168 ? 8.965 -7.980 -9.889 1.00 94.56 168 ASP A CA 1
ATOM 1357 C C . ASP A 1 168 ? 8.063 -7.623 -11.073 1.00 94.56 168 ASP A C 1
ATOM 1359 O O . ASP A 1 168 ? 7.578 -6.496 -11.207 1.00 94.56 168 ASP A O 1
ATOM 1363 N N . VAL A 1 169 ? 7.841 -8.594 -11.958 1.00 95.00 169 VAL A N 1
ATOM 1364 C CA . VAL A 1 169 ? 6.994 -8.441 -13.145 1.00 95.00 169 VAL A CA 1
ATOM 1365 C C . VAL A 1 169 ? 5.846 -9.437 -13.045 1.00 95.00 169 VAL A C 1
ATOM 1367 O O . VAL A 1 169 ? 6.057 -10.640 -13.169 1.00 95.00 169 VAL A O 1
ATOM 1370 N N . GLY A 1 170 ? 4.642 -8.923 -12.810 1.00 92.81 170 GLY A N 1
ATOM 1371 C CA . GLY A 1 170 ? 3.389 -9.673 -12.845 1.00 92.81 170 GLY A CA 1
ATOM 1372 C C . GLY A 1 170 ? 2.800 -9.772 -14.255 1.00 92.81 170 GLY A C 1
ATOM 1373 O O . GLY A 1 170 ? 3.458 -9.463 -15.248 1.00 92.81 170 GLY A O 1
ATOM 1374 N N . GLU A 1 171 ? 1.541 -10.209 -14.352 1.00 92.25 171 GLU A N 1
ATOM 1375 C CA . GLU A 1 171 ? 0.830 -10.313 -15.637 1.00 92.25 171 GLU A CA 1
ATOM 1376 C C . GLU A 1 171 ? 0.594 -8.939 -16.266 1.00 92.25 171 GLU A C 1
ATOM 1378 O O . GLU A 1 171 ? 0.775 -8.780 -17.464 1.00 92.25 171 GLU A O 1
ATOM 1383 N N . ASP A 1 172 ? 0.247 -7.940 -15.466 1.00 92.06 172 ASP A N 1
ATOM 1384 C CA . ASP A 1 172 ? -0.070 -6.580 -15.903 1.00 92.06 172 ASP A CA 1
ATOM 1385 C C . ASP A 1 172 ? 0.546 -5.518 -14.979 1.00 92.06 172 ASP A C 1
ATOM 1387 O O . ASP A 1 172 ? 0.217 -4.339 -15.077 1.00 92.06 172 ASP A O 1
ATOM 1391 N N . ARG A 1 173 ? 1.453 -5.911 -14.079 1.00 94.25 173 ARG A N 1
ATOM 1392 C CA . ARG A 1 173 ? 2.030 -5.042 -13.045 1.00 94.25 173 ARG A CA 1
ATOM 1393 C C . ARG A 1 173 ? 3.549 -5.125 -13.036 1.00 94.25 173 ARG A C 1
ATOM 1395 O O . ARG A 1 173 ? 4.110 -6.212 -13.119 1.00 94.25 173 ARG A O 1
ATOM 1402 N N . ILE A 1 174 ? 4.213 -3.982 -12.903 1.00 95.06 174 ILE A N 1
ATOM 1403 C CA . ILE A 1 174 ? 5.671 -3.880 -12.796 1.00 95.06 174 ILE A CA 1
ATOM 1404 C C . ILE A 1 174 ? 5.997 -3.157 -11.495 1.00 95.06 174 ILE A C 1
ATOM 1406 O O . ILE A 1 174 ? 5.581 -2.013 -11.307 1.00 95.06 174 ILE A O 1
ATOM 1410 N N . VAL A 1 175 ? 6.769 -3.813 -10.631 1.00 94.94 175 VAL A N 1
ATOM 1411 C CA . VAL A 1 175 ? 7.261 -3.244 -9.376 1.00 94.94 175 VAL A CA 1
ATOM 1412 C C . VAL A 1 175 ? 8.783 -3.221 -9.402 1.00 94.94 175 VAL A C 1
ATOM 1414 O O . VAL A 1 175 ? 9.425 -4.237 -9.665 1.00 94.94 175 VAL A O 1
ATOM 1417 N N . ILE A 1 176 ? 9.372 -2.054 -9.150 1.00 94.62 176 ILE A N 1
ATOM 1418 C CA . ILE A 1 176 ? 10.817 -1.897 -8.987 1.00 94.62 176 ILE A CA 1
ATOM 1419 C C . ILE A 1 176 ? 11.085 -1.168 -7.683 1.00 94.62 176 ILE A C 1
ATOM 1421 O O . ILE A 1 176 ? 10.610 -0.051 -7.485 1.00 94.62 176 ILE A O 1
ATOM 1425 N N . GLU A 1 177 ? 11.886 -1.776 -6.818 1.00 92.25 177 GLU A N 1
ATOM 1426 C CA . GLU A 1 177 ? 12.243 -1.219 -5.519 1.00 92.25 177 GLU A CA 1
ATOM 1427 C C . GLU A 1 177 ? 13.762 -1.127 -5.359 1.00 92.25 177 GLU A C 1
ATOM 1429 O O . GLU A 1 177 ? 14.508 -2.019 -5.762 1.00 92.25 177 GLU A O 1
ATOM 1434 N N . SER A 1 178 ? 14.218 -0.042 -4.731 1.00 88.81 178 SER A N 1
ATOM 1435 C CA . SER A 1 178 ? 15.562 0.061 -4.171 1.00 88.81 178 SER A CA 1
ATOM 1436 C C . SER A 1 178 ? 15.481 0.543 -2.733 1.00 88.81 178 SER A C 1
ATOM 1438 O O . SER A 1 178 ? 15.235 1.725 -2.479 1.00 88.81 178 SER A O 1
ATOM 1440 N N . THR A 1 179 ? 15.720 -0.360 -1.784 1.00 77.00 179 THR A N 1
ATOM 1441 C CA . THR A 1 179 ? 15.693 -0.041 -0.349 1.00 77.00 179 THR A CA 1
ATOM 1442 C C . THR A 1 179 ? 16.874 0.835 0.074 1.00 77.00 179 THR A C 1
ATOM 1444 O O . THR A 1 179 ? 16.717 1.684 0.947 1.00 77.00 179 THR A O 1
ATOM 1447 N N . SER A 1 180 ? 18.034 0.708 -0.582 1.00 82.12 180 SER A N 1
ATOM 1448 C CA . SER A 1 180 ? 19.231 1.514 -0.290 1.00 82.12 180 SER A CA 1
ATOM 1449 C C . SER A 1 180 ? 19.094 2.974 -0.725 1.00 82.12 180 SER A C 1
ATOM 1451 O O . SER A 1 180 ? 19.634 3.867 -0.073 1.00 82.12 180 SER A O 1
ATOM 1453 N N . ARG A 1 181 ? 18.393 3.231 -1.836 1.00 83.44 181 ARG A N 1
ATOM 1454 C CA . ARG A 1 181 ? 18.265 4.567 -2.447 1.00 83.44 181 ARG A CA 1
ATOM 1455 C C . ARG A 1 181 ? 16.844 5.123 -2.428 1.00 83.44 181 ARG A C 1
ATOM 1457 O O . ARG A 1 181 ? 16.602 6.186 -2.996 1.00 83.44 181 ARG A 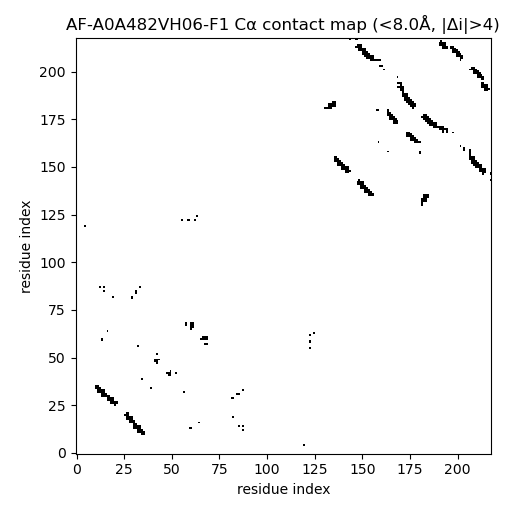O 1
ATOM 1464 N N . ASN A 1 182 ? 15.931 4.436 -1.745 1.00 85.81 182 ASN A N 1
ATOM 1465 C CA . ASN A 1 182 ? 14.528 4.810 -1.607 1.00 85.81 182 ASN A CA 1
ATOM 1466 C C . ASN A 1 182 ? 13.835 5.039 -2.965 1.00 85.81 182 ASN A C 1
ATOM 1468 O O . ASN A 1 182 ? 13.072 5.992 -3.111 1.00 85.81 182 ASN A O 1
ATOM 1472 N N . TYR A 1 183 ? 14.115 4.198 -3.969 1.00 90.81 183 TYR A N 1
ATOM 1473 C CA . TYR A 1 183 ? 13.328 4.187 -5.208 1.00 90.81 183 TYR A CA 1
ATOM 1474 C C . TYR A 1 183 ? 12.148 3.230 -5.072 1.00 90.81 183 TYR A C 1
ATOM 1476 O O . TYR A 1 183 ? 12.312 2.122 -4.562 1.00 90.81 183 TYR A O 1
ATOM 1484 N N . LEU A 1 184 ? 10.983 3.638 -5.576 1.00 90.38 184 LEU A N 1
ATOM 1485 C CA . LEU A 1 184 ? 9.839 2.749 -5.764 1.00 90.38 184 LEU A CA 1
ATOM 1486 C C . LEU A 1 184 ? 9.093 3.143 -7.034 1.00 90.38 184 LEU A C 1
ATOM 1488 O O . LEU A 1 184 ? 8.670 4.288 -7.190 1.00 90.38 184 LEU A O 1
ATOM 1492 N N . LEU A 1 185 ? 8.906 2.171 -7.912 1.00 92.94 185 LEU A N 1
ATOM 1493 C CA . LEU A 1 185 ? 7.988 2.240 -9.033 1.00 92.94 185 LEU A CA 1
ATOM 1494 C C . LEU A 1 185 ? 7.003 1.088 -8.897 1.00 92.94 185 LEU A C 1
ATOM 1496 O O . LEU A 1 185 ? 7.424 -0.050 -8.733 1.00 92.94 185 LEU A O 1
ATOM 1500 N N . ASP A 1 186 ? 5.716 1.386 -8.986 1.00 93.69 186 ASP A N 1
ATOM 1501 C CA . ASP A 1 186 ? 4.647 0.394 -8.979 1.00 93.69 186 ASP A CA 1
ATOM 1502 C C . ASP A 1 186 ? 3.589 0.852 -9.977 1.00 93.69 186 ASP A C 1
ATOM 1504 O O . ASP A 1 186 ? 2.908 1.856 -9.756 1.00 93.69 186 ASP A O 1
ATOM 1508 N N . ILE A 1 187 ? 3.541 0.190 -11.130 1.00 92.31 187 ILE A N 1
ATOM 1509 C CA . ILE A 1 187 ? 2.697 0.601 -12.250 1.00 92.31 187 ILE A CA 1
ATOM 1510 C C . ILE A 1 187 ? 1.959 -0.588 -12.847 1.00 92.31 187 ILE A C 1
ATOM 1512 O O . ILE A 1 187 ? 2.511 -1.680 -12.990 1.00 92.31 187 ILE A O 1
ATOM 1516 N N . PHE A 1 188 ? 0.721 -0.335 -13.264 1.00 92.12 188 PHE A N 1
ATOM 1517 C CA . PHE A 1 188 ? -0.040 -1.243 -14.111 1.00 92.12 188 PHE A CA 1
ATOM 1518 C C . PHE A 1 188 ? 0.195 -0.908 -15.583 1.00 92.12 188 PHE A C 1
ATOM 1520 O O . PHE A 1 188 ? 0.293 0.262 -15.964 1.00 92.12 188 PHE A O 1
ATOM 1527 N N . VAL A 1 189 ? 0.270 -1.935 -16.421 1.00 91.75 189 VAL A N 1
ATOM 1528 C CA . VAL A 1 189 ? 0.410 -1.821 -17.869 1.00 91.75 189 VAL A CA 1
ATOM 1529 C C . VAL A 1 189 ? -0.798 -2.456 -18.559 1.00 91.75 189 VAL A C 1
ATOM 1531 O O . VAL A 1 189 ? -1.271 -3.505 -18.135 1.00 91.75 189 VAL A O 1
ATOM 1534 N N . PRO A 1 190 ? -1.304 -1.873 -19.657 1.00 90.44 190 PRO A N 1
ATOM 1535 C CA . PRO A 1 190 ? -2.494 -2.372 -20.347 1.00 90.44 190 PRO A CA 1
ATOM 1536 C C . PRO A 1 190 ? -2.171 -3.560 -21.276 1.00 90.44 190 PRO A C 1
ATOM 1538 O O . PRO A 1 190 ? -2.609 -3.596 -22.426 1.00 90.44 190 PRO A O 1
ATOM 1541 N N . TYR A 1 191 ? -1.348 -4.504 -20.816 1.00 89.44 191 TYR A N 1
ATOM 1542 C CA . TYR A 1 191 ? -0.888 -5.658 -21.586 1.00 89.44 191 TYR A CA 1
ATOM 1543 C C . TYR A 1 191 ? -0.696 -6.870 -20.680 1.00 89.44 191 TYR A C 1
ATOM 1545 O O . TYR A 1 191 ? -0.284 -6.714 -19.538 1.00 89.44 191 TYR A O 1
ATOM 1553 N N . VAL A 1 192 ? -0.906 -8.067 -21.231 1.00 90.75 192 VAL A N 1
ATOM 1554 C CA . VAL A 1 192 ? -0.604 -9.326 -20.541 1.00 90.75 192 VAL A CA 1
ATOM 1555 C C . VAL A 1 192 ? 0.831 -9.736 -20.859 1.00 90.75 192 VAL A C 1
ATOM 1557 O O . VAL A 1 192 ? 1.165 -10.040 -22.006 1.00 90.75 192 VAL A O 1
ATOM 1560 N N . ILE A 1 193 ? 1.688 -9.734 -19.850 1.00 93.38 193 ILE A N 1
ATOM 1561 C CA . ILE A 1 193 ? 3.105 -10.067 -19.921 1.00 93.38 193 ILE A CA 1
ATOM 1562 C C . ILE A 1 193 ? 3.304 -11.567 -19.673 1.00 93.38 193 ILE A C 1
ATOM 1564 O O . ILE A 1 193 ? 2.798 -12.147 -18.713 1.00 93.38 193 ILE A O 1
ATOM 1568 N N . ARG A 1 194 ? 4.120 -12.204 -20.517 1.00 92.94 194 ARG A N 1
ATOM 1569 C CA . ARG A 1 194 ? 4.615 -13.570 -20.318 1.00 92.94 194 ARG A CA 1
ATOM 1570 C C . ARG A 1 194 ? 5.816 -13.551 -19.369 1.00 92.94 194 ARG A C 1
ATOM 1572 O O . ARG A 1 194 ? 6.965 -13.534 -19.811 1.00 92.94 194 ARG A O 1
ATOM 1579 N N . GLN A 1 195 ? 5.534 -13.612 -18.071 1.00 91.56 195 GLN A N 1
ATOM 1580 C CA . GLN A 1 195 ? 6.524 -13.511 -16.986 1.00 91.56 195 GLN A CA 1
ATOM 1581 C C . GLN A 1 195 ? 7.715 -14.474 -17.145 1.00 91.56 195 GLN A C 1
ATOM 1583 O O . GLN A 1 195 ? 8.862 -14.085 -16.947 1.00 91.56 195 GLN A O 1
ATOM 1588 N N . SER A 1 196 ? 7.464 -15.711 -17.591 1.00 89.62 196 SER A N 1
ATOM 1589 C CA . SER A 1 196 ? 8.489 -16.756 -17.758 1.00 89.62 196 SER A CA 1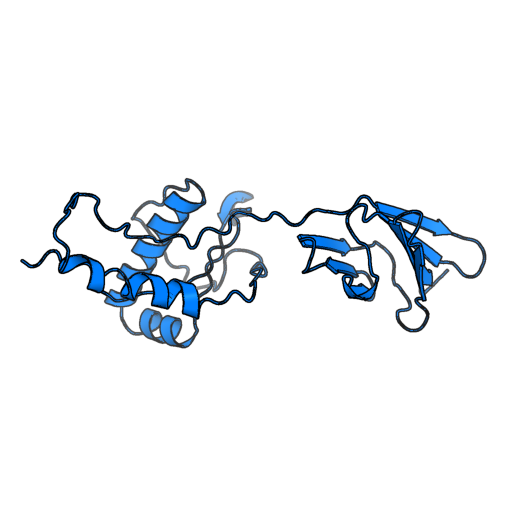
ATOM 1590 C C . SER A 1 196 ? 9.575 -16.428 -18.788 1.00 89.62 196 SER A C 1
ATOM 1592 O O . SER A 1 196 ? 10.587 -17.119 -18.856 1.00 89.62 196 SER A O 1
ATOM 1594 N N . SER A 1 197 ? 9.338 -15.442 -19.653 1.00 90.12 197 SER A N 1
ATOM 1595 C CA . SER A 1 197 ? 10.231 -15.078 -20.757 1.00 90.12 197 SER A CA 1
ATOM 1596 C C . SER A 1 197 ? 10.759 -13.648 -20.634 1.00 90.12 197 SER A C 1
ATOM 1598 O O . SER A 1 197 ? 11.374 -13.142 -21.572 1.00 90.12 197 SER A O 1
ATOM 1600 N N . CYS A 1 198 ? 10.513 -12.989 -19.500 1.00 92.88 198 CYS A N 1
ATOM 1601 C CA . CYS A 1 198 ? 11.041 -11.663 -19.226 1.00 92.88 198 CYS A CA 1
ATOM 1602 C C . CYS A 1 198 ? 12.556 -11.716 -19.019 1.00 92.88 198 CYS A C 1
ATOM 1604 O O . CYS A 1 198 ? 13.084 -12.608 -18.357 1.00 92.88 198 CYS A O 1
ATOM 1606 N N . THR A 1 199 ? 13.260 -10.725 -19.555 1.00 94.25 199 THR A N 1
ATOM 1607 C CA . THR A 1 199 ? 14.695 -10.541 -19.322 1.00 94.25 199 THR A CA 1
ATOM 1608 C C . THR A 1 199 ? 14.966 -9.115 -18.886 1.00 94.25 199 THR A C 1
ATOM 1610 O O . THR A 1 199 ? 14.247 -8.188 -19.258 1.00 94.25 199 THR A O 1
ATOM 1613 N N . SER A 1 200 ? 16.007 -8.919 -18.084 1.00 94.38 200 SER A N 1
ATOM 1614 C CA . SER A 1 200 ? 16.428 -7.592 -17.654 1.00 94.38 200 SER A CA 1
ATOM 1615 C C . SER A 1 200 ? 17.940 -7.437 -17.759 1.00 94.38 200 SER A C 1
ATOM 1617 O O . SER A 1 200 ? 18.703 -8.403 -17.720 1.00 94.38 200 SER A O 1
ATOM 1619 N N . THR A 1 201 ? 18.400 -6.211 -17.970 1.00 94.44 201 THR A N 1
ATOM 1620 C CA . THR A 1 201 ? 19.823 -5.880 -18.047 1.00 94.44 201 THR A CA 1
ATOM 1621 C C . THR A 1 201 ? 20.031 -4.482 -17.500 1.00 94.44 201 THR A C 1
ATOM 1623 O O . THR A 1 201 ? 19.362 -3.542 -17.916 1.00 94.44 201 THR A O 1
ATOM 1626 N N . PHE A 1 202 ? 20.971 -4.333 -16.571 1.00 93.38 202 PHE A N 1
ATOM 1627 C CA . PHE A 1 202 ? 21.325 -3.036 -16.007 1.00 93.38 202 PHE A CA 1
ATOM 1628 C C . PHE A 1 202 ? 22.676 -2.573 -16.536 1.00 93.38 202 PHE A C 1
ATOM 1630 O O . PHE A 1 202 ? 23.696 -3.244 -16.359 1.00 93.38 202 PHE A O 1
ATOM 1637 N N . ASN A 1 203 ? 22.695 -1.395 -17.147 1.00 91.75 203 ASN A N 1
ATOM 1638 C CA . ASN A 1 203 ? 23.919 -0.772 -17.615 1.00 91.75 203 ASN A CA 1
ATOM 1639 C C . ASN A 1 203 ? 24.473 0.168 -16.532 1.00 91.75 203 ASN A C 1
ATOM 1641 O O . ASN A 1 203 ? 23.893 1.211 -16.234 1.00 91.75 203 ASN A O 1
ATOM 1645 N N . LYS A 1 204 ? 25.630 -0.187 -15.955 1.00 89.06 204 LYS A N 1
ATOM 1646 C CA . LYS A 1 204 ? 26.277 0.581 -14.874 1.00 89.06 204 LYS A CA 1
ATOM 1647 C C . LYS A 1 204 ? 26.772 1.964 -15.304 1.00 89.06 204 LYS A C 1
ATOM 1649 O O . LYS A 1 204 ? 26.909 2.827 -14.437 1.00 89.06 204 LYS A O 1
ATOM 1654 N N . THR A 1 205 ? 27.045 2.156 -16.596 1.00 88.56 205 THR A N 1
ATOM 1655 C CA . THR A 1 205 ? 27.530 3.418 -17.170 1.00 88.56 205 THR A CA 1
ATOM 1656 C C . THR A 1 205 ? 26.374 4.380 -17.403 1.00 88.56 205 THR A C 1
ATOM 1658 O O . THR A 1 205 ? 26.436 5.523 -16.965 1.00 88.56 205 THR A O 1
ATOM 1661 N N . THR A 1 206 ? 25.296 3.919 -18.048 1.00 90.31 206 THR A N 1
ATOM 1662 C CA . THR A 1 206 ? 24.121 4.766 -18.327 1.00 90.31 206 THR A CA 1
ATOM 1663 C C . THR A 1 206 ? 23.146 4.848 -17.158 1.00 90.31 206 THR A C 1
ATOM 1665 O O . THR A 1 206 ? 22.274 5.712 -17.164 1.00 90.31 206 THR A O 1
ATOM 1668 N N . LYS A 1 207 ? 23.294 3.971 -16.155 1.00 92.12 207 LYS A N 1
ATOM 1669 C CA . LYS A 1 207 ? 22.400 3.849 -14.996 1.00 92.12 207 LYS A CA 1
ATOM 1670 C C . LYS A 1 207 ? 20.967 3.470 -15.372 1.00 92.12 207 LYS A C 1
ATOM 1672 O O . LYS A 1 207 ? 20.024 3.846 -14.683 1.00 92.12 207 LYS A O 1
ATOM 1677 N N . ILE A 1 208 ? 20.804 2.729 -16.468 1.00 93.62 208 ILE A N 1
ATOM 1678 C CA . ILE A 1 208 ? 19.497 2.318 -16.990 1.00 93.62 208 ILE A CA 1
ATOM 1679 C C . ILE A 1 208 ? 19.323 0.811 -16.811 1.00 93.62 208 ILE A C 1
ATOM 1681 O O . ILE A 1 208 ? 20.166 0.022 -17.245 1.00 93.62 208 ILE A O 1
ATOM 1685 N N . LEU A 1 209 ? 18.211 0.426 -16.187 1.00 94.81 209 LEU A N 1
ATOM 1686 C CA . LEU A 1 209 ? 17.661 -0.921 -16.214 1.00 94.81 209 LEU A CA 1
ATOM 1687 C C . LEU A 1 209 ? 16.749 -1.043 -17.434 1.00 94.81 209 LEU A C 1
ATOM 1689 O O . LEU A 1 209 ? 15.743 -0.346 -17.537 1.00 94.81 209 LEU A O 1
ATOM 1693 N N . THR A 1 210 ? 17.091 -1.942 -18.344 1.00 95.62 210 THR A N 1
ATOM 1694 C CA . THR A 1 210 ? 16.248 -2.310 -19.477 1.00 95.62 210 THR A CA 1
ATOM 1695 C C . THR A 1 210 ? 15.572 -3.637 -19.172 1.00 95.62 210 THR A C 1
ATOM 1697 O O . THR A 1 210 ? 16.251 -4.607 -18.846 1.00 95.62 210 THR A O 1
ATOM 1700 N N . VAL A 1 211 ? 14.249 -3.694 -19.291 1.00 95.81 211 VAL A N 1
ATOM 1701 C CA . VAL A 1 211 ? 13.441 -4.899 -19.087 1.00 95.81 211 VAL A CA 1
ATOM 1702 C C . VAL A 1 211 ? 12.705 -5.211 -20.383 1.00 95.81 211 VAL A C 1
ATOM 1704 O O . VAL A 1 211 ? 11.949 -4.384 -20.886 1.00 95.81 211 VAL A O 1
ATOM 1707 N N . THR A 1 212 ? 12.930 -6.398 -20.933 1.00 94.88 212 THR A N 1
ATOM 1708 C CA . THR A 1 212 ? 12.219 -6.908 -22.107 1.00 94.88 212 THR A CA 1
ATOM 1709 C C . THR A 1 212 ? 11.139 -7.869 -21.638 1.00 94.88 212 THR A C 1
ATOM 1711 O O . THR A 1 212 ? 11.439 -8.903 -21.049 1.00 94.88 212 THR A O 1
ATOM 1714 N N . MET A 1 213 ? 9.883 -7.522 -21.903 1.00 94.94 213 MET A N 1
ATOM 1715 C CA . MET A 1 213 ? 8.693 -8.222 -21.422 1.00 94.94 213 MET A CA 1
ATOM 1716 C C . MET A 1 213 ? 7.880 -8.716 -22.623 1.00 94.94 213 MET A C 1
ATOM 1718 O O . MET A 1 213 ? 7.158 -7.931 -23.246 1.00 94.94 213 MET A O 1
ATOM 1722 N N . PRO A 1 214 ? 8.012 -9.991 -23.022 1.00 93.69 214 PRO A N 1
ATOM 1723 C CA . PRO A 1 214 ? 7.203 -10.554 -24.099 1.00 93.69 214 PRO A CA 1
ATOM 1724 C C . PRO A 1 214 ? 5.717 -10.530 -23.737 1.00 93.69 214 PRO A C 1
ATOM 1726 O O . PRO A 1 214 ? 5.359 -10.813 -22.597 1.00 93.69 214 PRO A O 1
ATOM 1729 N N . LEU A 1 215 ? 4.849 -10.214 -24.698 1.00 92.06 215 LEU A N 1
ATOM 1730 C CA . LEU A 1 215 ? 3.405 -10.140 -24.465 1.00 92.06 215 LEU A CA 1
ATOM 1731 C C . LEU A 1 215 ? 2.704 -11.449 -24.861 1.00 92.06 215 LEU A C 1
ATOM 1733 O O . LEU A 1 215 ? 3.101 -12.123 -25.815 1.00 92.06 215 LEU A O 1
ATOM 1737 N N . VAL A 1 216 ? 1.655 -11.818 -24.127 1.00 85.88 216 VAL A N 1
ATOM 1738 C CA . VAL A 1 216 ? 0.758 -12.930 -24.461 1.00 85.88 216 VAL A CA 1
ATOM 1739 C C . VAL A 1 216 ? -0.295 -12.407 -25.438 1.00 85.88 216 VAL A C 1
ATOM 1741 O O . VAL A 1 216 ? -1.105 -11.558 -25.083 1.00 85.88 216 VAL A O 1
ATOM 1744 N N . GLY A 1 217 ? -0.271 -12.906 -26.676 1.00 67.38 217 GLY A N 1
ATOM 1745 C CA . GLY A 1 217 ? -1.141 -12.422 -27.751 1.00 67.38 217 GLY A CA 1
ATOM 1746 C C . GLY A 1 217 ? -0.531 -11.223 -28.480 1.00 67.38 217 GLY A C 1
ATOM 1747 O O . GLY A 1 217 ? -0.404 -10.120 -27.943 1.00 67.38 217 GLY A O 1
ATOM 1748 N N . GLY A 1 218 ? -0.109 -11.463 -29.719 1.00 51.88 218 GLY A N 1
ATOM 1749 C CA . GLY A 1 218 ? 0.283 -10.446 -30.690 1.00 51.88 218 GLY A CA 1
ATOM 1750 C C . GLY A 1 218 ? -0.656 -10.502 -31.873 1.00 51.88 218 GLY A C 1
ATOM 1751 O O . GLY A 1 218 ? -0.978 -11.642 -32.273 1.00 51.88 218 GLY A O 1
#

InterPro domains:
  IPR012981 PIH1, N-terminal [PF08190] (4-95)
  IPR041442 PIH1D1/2/3, CS-like domain [PF18201] (143-215)
  IPR050734 PIH1 family, Kintoun subfamily [PTHR22997] (3-214)

Solvent-accessible surface area (backbone atoms only — not comparable to full-atom values): 13838 Å² total; per-residue (Å²): 130,84,88,67,77,74,88,80,79,80,79,68,48,77,53,70,82,42,80,44,66,48,100,87,66,49,82,39,83,42,66,55,74,48,64,54,68,73,56,50,55,46,33,75,75,31,69,68,53,35,54,54,50,53,52,54,50,40,54,48,37,28,74,75,70,68,41,85,68,71,90,88,74,81,83,67,87,92,52,94,65,88,76,79,86,76,86,78,88,80,75,94,63,74,57,63,60,62,66,48,57,72,63,58,73,66,66,60,71,78,63,85,74,84,87,84,83,74,81,80,65,96,69,77,73,80,67,65,73,76,73,68,51,42,64,59,58,67,50,78,45,79,41,82,57,90,76,34,25,38,37,36,41,37,39,40,88,89,57,82,54,73,89,49,54,50,78,49,65,48,52,39,37,44,37,38,39,17,85,87,76,41,33,42,42,79,46,79,50,102,50,49,36,37,56,94,65,48,49,72,49,72,41,77,87,81,21,31,38,38,34,43,34,34,43,63,82,122